Protein AF-A0A820F1E8-F1 (afdb_monomer)

Structure (mmCIF, N/CA/C/O backbone):
data_AF-A0A820F1E8-F1
#
_entry.id   AF-A0A820F1E8-F1
#
loop_
_atom_site.group_PDB
_atom_site.id
_atom_site.type_symbol
_atom_site.label_atom_id
_atom_site.label_alt_id
_atom_site.label_comp_id
_atom_site.label_asym_id
_atom_site.label_entity_id
_atom_site.label_seq_id
_atom_site.pdbx_PDB_ins_code
_atom_site.Cartn_x
_atom_site.Cartn_y
_atom_site.Cartn_z
_atom_site.occupancy
_atom_site.B_iso_or_equiv
_atom_site.auth_seq_id
_atom_site.auth_comp_id
_atom_site.auth_asym_id
_atom_site.auth_atom_id
_atom_site.pdbx_PDB_model_num
ATOM 1 N N . MET A 1 1 ? -28.610 -11.067 -3.809 1.00 52.06 1 MET A N 1
ATOM 2 C CA . MET A 1 1 ? -28.177 -12.294 -3.100 1.00 52.06 1 MET A CA 1
ATOM 3 C C . MET A 1 1 ? -29.214 -12.645 -2.042 1.00 52.06 1 MET A C 1
ATOM 5 O O . MET A 1 1 ? -29.742 -11.707 -1.456 1.00 52.06 1 MET A O 1
ATOM 9 N N . PRO A 1 2 ? -29.508 -13.932 -1.798 1.00 46.50 2 PRO A N 1
ATOM 10 C CA . PRO A 1 2 ? -30.415 -14.349 -0.727 1.00 46.50 2 PRO A CA 1
ATOM 11 C C . PRO A 1 2 ? -29.910 -13.912 0.659 1.00 46.50 2 PRO A C 1
ATOM 13 O O . PRO A 1 2 ? -28.708 -13.965 0.921 1.00 46.50 2 PRO A O 1
ATOM 16 N N . ASP A 1 3 ? -30.817 -13.536 1.561 1.00 55.97 3 ASP A N 1
ATOM 17 C CA . ASP A 1 3 ? -30.477 -12.964 2.877 1.00 55.97 3 ASP A CA 1
ATOM 18 C C . ASP A 1 3 ? -29.740 -13.926 3.830 1.00 55.97 3 ASP A C 1
ATOM 20 O O . ASP A 1 3 ? -29.059 -13.478 4.747 1.00 55.97 3 ASP A O 1
ATOM 24 N N . HIS A 1 4 ? -29.772 -15.240 3.581 1.00 59.84 4 HIS A N 1
ATOM 25 C CA . HIS A 1 4 ? -29.074 -16.252 4.391 1.00 59.84 4 HIS A CA 1
ATOM 26 C C . HIS A 1 4 ? -27.569 -16.407 4.072 1.00 59.84 4 HIS A C 1
ATOM 28 O O . HIS A 1 4 ? -26.875 -17.155 4.755 1.00 59.84 4 HIS A O 1
ATOM 34 N N . LEU A 1 5 ? -27.051 -15.715 3.046 1.00 59.22 5 LEU A N 1
ATOM 35 C CA . LEU A 1 5 ? -25.639 -15.758 2.617 1.00 59.22 5 LEU A CA 1
ATOM 36 C C . LEU A 1 5 ? -24.818 -14.536 3.069 1.00 59.22 5 LEU A C 1
ATOM 38 O O . LEU A 1 5 ? -23.601 -14.485 2.859 1.00 59.22 5 LEU A O 1
ATOM 42 N N . ARG A 1 6 ? -25.457 -13.527 3.673 1.00 76.31 6 ARG A N 1
ATOM 43 C CA . ARG A 1 6 ? -24.777 -12.297 4.094 1.00 76.31 6 ARG A CA 1
ATOM 44 C C . ARG A 1 6 ? -24.208 -12.470 5.498 1.00 76.31 6 ARG A C 1
ATOM 46 O O . ARG A 1 6 ? -24.908 -12.311 6.492 1.00 76.31 6 ARG A O 1
ATOM 53 N N . ASN A 1 7 ? -22.926 -12.802 5.572 1.00 86.06 7 ASN A N 1
ATOM 54 C CA . ASN A 1 7 ? -22.170 -12.826 6.819 1.00 86.06 7 ASN A CA 1
ATOM 55 C C . ASN A 1 7 ? -21.082 -11.737 6.806 1.00 86.06 7 ASN A C 1
ATOM 57 O O . ASN A 1 7 ? -20.919 -11.020 5.817 1.00 86.06 7 ASN A O 1
ATOM 61 N N . GLU A 1 8 ? -20.345 -11.600 7.913 1.00 91.81 8 GLU A N 1
ATOM 62 C CA . GLU A 1 8 ? -19.252 -10.623 8.053 1.00 91.81 8 GLU A CA 1
ATOM 63 C C . GLU A 1 8 ? -18.282 -10.653 6.859 1.00 91.81 8 GLU A C 1
ATOM 65 O O . GLU A 1 8 ? -17.900 -9.600 6.353 1.00 91.81 8 GLU A O 1
ATOM 70 N N . ILE A 1 9 ? -17.922 -11.849 6.383 1.00 92.31 9 ILE A N 1
ATOM 71 C CA . ILE A 1 9 ? -16.985 -12.029 5.268 1.00 92.31 9 ILE A CA 1
ATOM 72 C C . ILE A 1 9 ? -17.593 -11.472 3.982 1.00 92.31 9 ILE A C 1
ATOM 74 O O . ILE A 1 9 ? -16.939 -10.689 3.298 1.00 92.31 9 ILE A O 1
ATOM 78 N N . THR A 1 10 ? -18.852 -11.804 3.685 1.00 92.88 10 THR A N 1
ATOM 79 C CA . THR A 1 10 ? -19.558 -11.284 2.507 1.00 92.88 10 THR A CA 1
ATOM 80 C C . THR A 1 10 ? -19.576 -9.754 2.512 1.00 92.88 10 THR A C 1
ATOM 82 O O . THR A 1 10 ? -19.232 -9.144 1.504 1.00 92.88 10 THR A O 1
ATOM 85 N N . TYR A 1 11 ? -19.896 -9.116 3.644 1.00 94.19 11 TYR A N 1
ATOM 86 C CA . TYR A 1 11 ? -19.901 -7.651 3.737 1.00 94.19 11 TYR A CA 1
ATOM 87 C C . TYR A 1 11 ? -18.520 -7.038 3.503 1.00 94.19 11 TYR A C 1
ATOM 89 O O . TYR A 1 11 ? -18.402 -6.091 2.731 1.00 94.19 11 TYR A O 1
ATOM 97 N N . ILE A 1 12 ? -17.471 -7.593 4.114 1.00 95.62 12 ILE A N 1
ATOM 98 C CA . ILE A 1 12 ? -16.095 -7.119 3.915 1.00 95.62 12 ILE A CA 1
ATOM 99 C C . ILE A 1 12 ? -15.677 -7.266 2.448 1.00 95.62 12 ILE A C 1
ATOM 101 O O . ILE A 1 12 ? -15.118 -6.334 1.877 1.00 95.62 12 ILE A O 1
ATOM 105 N N . CYS A 1 13 ? -15.973 -8.404 1.814 1.00 95.06 13 CYS A N 1
ATOM 106 C CA . CYS A 1 13 ? -15.662 -8.628 0.403 1.00 95.06 13 CYS A CA 1
ATOM 107 C C . CYS A 1 13 ? -16.353 -7.609 -0.506 1.00 95.06 13 CYS A C 1
ATOM 109 O O . CYS A 1 13 ? -15.711 -7.072 -1.407 1.00 95.06 13 CYS A O 1
ATOM 111 N N . VAL A 1 14 ? -17.633 -7.315 -0.265 1.00 94.94 14 VAL A N 1
ATOM 112 C CA . VAL A 1 14 ? -18.365 -6.339 -1.080 1.00 94.94 14 VAL A CA 1
ATOM 113 C C . VAL A 1 14 ? -17.862 -4.913 -0.822 1.00 94.94 14 VAL A C 1
ATOM 115 O O . VAL A 1 14 ? -17.644 -4.184 -1.783 1.00 94.94 14 VAL A O 1
ATOM 118 N N . LEU A 1 15 ? -17.584 -4.527 0.430 1.00 96.50 15 LEU A N 1
ATOM 119 C CA . LEU A 1 15 ? -16.973 -3.225 0.741 1.00 96.50 15 LEU A CA 1
ATOM 120 C C . LEU A 1 15 ? -15.606 -3.063 0.062 1.00 96.50 15 LEU A C 1
ATOM 122 O O . LEU A 1 15 ? -15.326 -2.015 -0.520 1.00 96.50 15 LEU A O 1
ATOM 126 N N . ASN A 1 16 ? -14.780 -4.112 0.064 1.00 94.38 16 ASN A N 1
ATOM 127 C CA . ASN A 1 16 ? -13.508 -4.120 -0.655 1.00 94.38 16 ASN A CA 1
ATOM 128 C C . ASN A 1 16 ? -13.716 -3.998 -2.172 1.00 94.38 16 ASN A C 1
ATOM 130 O O . ASN A 1 16 ? -13.008 -3.234 -2.822 1.00 94.38 16 ASN A O 1
ATOM 134 N N . ALA A 1 17 ? -14.699 -4.689 -2.751 1.00 94.75 17 ALA A N 1
ATOM 135 C CA . ALA A 1 17 ? -15.018 -4.533 -4.169 1.00 94.75 17 ALA A CA 1
ATOM 136 C C . ALA A 1 17 ? -15.425 -3.084 -4.492 1.00 94.75 17 ALA A C 1
ATOM 138 O O . ALA A 1 17 ? -14.865 -2.480 -5.403 1.00 94.75 17 ALA A O 1
ATOM 139 N N . CYS A 1 18 ? -16.313 -2.484 -3.692 1.00 95.81 18 CYS A N 1
ATOM 140 C CA . CYS A 1 18 ? -16.716 -1.088 -3.860 1.00 95.81 18 CYS A CA 1
ATOM 141 C C . CYS A 1 18 ? -15.527 -0.121 -3.759 1.00 95.81 18 CYS A C 1
ATOM 143 O O . CYS A 1 18 ? -15.376 0.767 -4.597 1.00 95.81 18 CYS A O 1
ATOM 145 N N . SER A 1 19 ? -14.654 -0.341 -2.774 1.00 93.50 19 SER A N 1
ATOM 146 C CA . SER A 1 19 ? -13.409 0.401 -2.551 1.00 93.50 19 SER A CA 1
ATOM 147 C C . SER A 1 19 ? -12.488 0.388 -3.777 1.00 93.50 19 SER A C 1
ATOM 149 O O . SER A 1 19 ? -11.981 1.429 -4.194 1.00 93.50 19 SER A O 1
ATOM 151 N N . HIS A 1 20 ? -12.306 -0.777 -4.399 1.00 89.44 20 HIS A N 1
ATOM 152 C CA . HIS A 1 20 ? -11.474 -0.929 -5.594 1.00 89.44 20 HIS A CA 1
ATOM 153 C C . HIS A 1 20 ? -12.131 -0.389 -6.874 1.00 89.44 20 HIS A C 1
ATOM 155 O O . HIS A 1 20 ? -11.418 0.007 -7.792 1.00 89.44 20 HIS A O 1
ATOM 161 N N . SER A 1 21 ? -13.464 -0.357 -6.937 1.00 92.75 21 SER A N 1
ATOM 162 C CA . SER A 1 21 ? -14.225 0.101 -8.107 1.00 92.75 21 SER A CA 1
ATOM 163 C C . SER A 1 21 ? -14.661 1.569 -8.050 1.00 92.75 21 SER A C 1
ATOM 165 O O . SER A 1 21 ? -15.330 2.025 -8.971 1.00 92.75 21 SER A O 1
ATOM 167 N N . GLY A 1 22 ? -14.324 2.319 -6.997 1.00 94.25 22 GLY A N 1
ATOM 168 C CA . GLY A 1 22 ? -14.750 3.720 -6.879 1.00 94.25 22 GLY A CA 1
ATOM 169 C C . GLY A 1 22 ? -16.229 3.910 -6.517 1.00 94.25 22 GLY A C 1
ATOM 170 O O . GLY A 1 22 ? -16.782 4.984 -6.727 1.00 94.25 22 GLY A O 1
ATOM 171 N N . LEU A 1 23 ? -16.884 2.871 -5.997 1.00 96.75 23 LEU A N 1
ATOM 172 C CA . LEU A 1 23 ? -18.334 2.802 -5.794 1.00 96.75 23 LEU A CA 1
ATOM 173 C C . LEU A 1 23 ? -18.729 3.235 -4.371 1.00 96.75 23 LEU A C 1
ATOM 175 O O . LEU A 1 23 ? -19.154 2.415 -3.552 1.00 96.75 23 LEU A O 1
ATOM 179 N N . LEU A 1 24 ? -18.546 4.525 -4.069 1.00 97.19 24 LEU A N 1
ATOM 180 C CA . LEU A 1 24 ? -18.759 5.090 -2.728 1.00 97.19 24 LEU A CA 1
ATOM 181 C C . LEU A 1 24 ? -20.213 4.948 -2.248 1.00 97.19 24 LEU A C 1
ATOM 183 O O . LEU A 1 24 ? -20.457 4.475 -1.138 1.00 97.19 24 LEU A O 1
ATOM 187 N N . ASP A 1 25 ? -21.181 5.290 -3.098 1.00 97.88 25 ASP A N 1
ATOM 188 C CA . ASP A 1 25 ? -22.606 5.244 -2.745 1.00 97.88 25 ASP A CA 1
ATOM 189 C C . ASP A 1 25 ? -23.059 3.821 -2.399 1.00 97.88 25 ASP A C 1
ATOM 191 O O . ASP A 1 25 ? -23.783 3.597 -1.424 1.00 97.88 25 ASP A O 1
ATOM 195 N N . GLN A 1 26 ? -22.588 2.830 -3.164 1.00 97.69 26 GLN A N 1
ATOM 196 C CA . GLN A 1 26 ? -22.868 1.423 -2.890 1.00 97.69 26 GLN A CA 1
ATOM 197 C C . GLN A 1 26 ? -22.220 0.984 -1.573 1.00 97.69 26 GLN A C 1
ATOM 199 O O . GLN A 1 26 ? -22.876 0.302 -0.782 1.00 97.69 26 GLN A O 1
ATOM 204 N N . ALA A 1 27 ? -20.978 1.406 -1.302 1.00 97.69 27 ALA A N 1
ATOM 205 C CA . ALA A 1 27 ? -20.311 1.118 -0.035 1.00 97.69 27 ALA A CA 1
ATOM 206 C C . ALA A 1 27 ? -21.118 1.656 1.158 1.00 97.69 27 ALA A C 1
ATOM 208 O O . ALA A 1 27 ? -21.371 0.904 2.100 1.00 97.69 27 ALA A O 1
ATOM 209 N N . HIS A 1 28 ? -21.604 2.902 1.094 1.00 98.31 28 HIS A N 1
ATOM 210 C CA . HIS A 1 28 ? -22.469 3.467 2.135 1.00 98.31 28 HIS A CA 1
ATOM 211 C C . HIS A 1 28 ? -23.779 2.702 2.291 1.00 98.31 28 HIS A C 1
ATOM 213 O O . HIS A 1 28 ? -24.161 2.390 3.419 1.00 98.31 28 HIS A O 1
ATOM 219 N N . SER A 1 29 ? -24.462 2.384 1.186 1.00 97.44 29 SER A N 1
ATOM 220 C CA . SER A 1 29 ? -25.720 1.629 1.225 1.00 97.44 29 SER A CA 1
ATOM 221 C C . SER A 1 29 ? -25.533 0.307 1.967 1.00 97.44 29 SER A C 1
ATOM 223 O O . SER A 1 29 ? -26.220 0.039 2.952 1.00 97.44 29 SER A O 1
ATOM 225 N N . ILE A 1 30 ? -24.533 -0.477 1.560 1.00 95.50 30 ILE A N 1
ATOM 226 C CA . ILE A 1 30 ? -24.236 -1.781 2.159 1.00 95.50 30 ILE A CA 1
ATOM 227 C C . ILE A 1 30 ? -23.811 -1.628 3.618 1.00 95.50 30 ILE A C 1
ATOM 229 O O . ILE A 1 30 ? -24.266 -2.379 4.475 1.00 95.50 30 ILE A O 1
ATOM 233 N N . PHE A 1 31 ? -22.960 -0.651 3.929 1.00 97.06 31 PHE A N 1
ATOM 234 C CA . PHE A 1 31 ? -22.516 -0.405 5.296 1.00 97.06 31 PHE A CA 1
ATOM 235 C C . PHE A 1 31 ? -23.683 -0.036 6.225 1.00 97.06 31 PHE A C 1
ATOM 237 O O . PHE A 1 31 ? -23.731 -0.477 7.377 1.00 97.06 31 PHE A O 1
ATOM 244 N N . ASN A 1 32 ? -24.656 0.730 5.732 1.00 96.12 32 ASN A N 1
ATOM 245 C CA . ASN A 1 32 ? -25.836 1.136 6.492 1.00 96.12 32 ASN A CA 1
ATOM 246 C C . ASN A 1 32 ? -26.832 -0.011 6.716 1.00 96.12 32 ASN A C 1
ATOM 248 O O . ASN A 1 32 ? -27.479 -0.035 7.761 1.00 96.12 32 ASN A O 1
ATOM 252 N N . GLU A 1 33 ? -26.895 -0.998 5.817 1.00 93.62 33 GLU A N 1
ATOM 253 C CA . GLU A 1 33 ? -27.702 -2.218 5.996 1.00 93.62 33 GLU A CA 1
ATOM 254 C C . GLU A 1 33 ? -27.206 -3.110 7.154 1.00 93.62 33 GLU A C 1
ATOM 256 O O . GLU A 1 33 ? -27.967 -3.903 7.712 1.00 93.62 33 GLU A O 1
ATOM 261 N N . ILE A 1 34 ? -25.936 -2.986 7.552 1.00 93.75 34 ILE A N 1
ATOM 262 C CA . ILE A 1 34 ? -25.339 -3.812 8.608 1.00 93.75 34 ILE A CA 1
ATOM 263 C C . ILE A 1 34 ? -25.777 -3.294 9.982 1.00 93.75 34 ILE A C 1
ATOM 265 O O . ILE A 1 34 ? -25.296 -2.258 10.455 1.00 93.75 34 ILE A O 1
ATOM 269 N N . SER A 1 35 ? -26.642 -4.055 10.655 1.00 88.19 35 SER A N 1
ATOM 270 C CA . SER A 1 35 ? -27.164 -3.726 11.989 1.00 88.19 35 SER A CA 1
ATOM 271 C C . SER A 1 35 ? -26.085 -3.732 13.076 1.00 88.19 35 SER A C 1
ATOM 273 O O . SER A 1 35 ? -26.020 -2.813 13.887 1.00 88.19 35 SER A O 1
ATOM 275 N N . GLN A 1 36 ? -25.216 -4.747 13.078 1.00 89.62 36 GLN A N 1
ATOM 276 C CA . GLN A 1 36 ? -24.117 -4.902 14.031 1.00 89.62 36 GLN A CA 1
ATOM 277 C C . GLN A 1 36 ? -22.783 -4.857 13.292 1.00 89.62 36 GLN A C 1
ATOM 279 O O . GLN A 1 36 ? -22.363 -5.823 12.654 1.00 89.62 36 GLN A O 1
ATOM 284 N N . LYS A 1 37 ? -22.120 -3.702 13.358 1.00 94.00 37 LYS A N 1
ATOM 285 C CA . LYS A 1 37 ? -20.843 -3.465 12.683 1.00 94.00 37 LYS A CA 1
ATOM 286 C C . LYS A 1 37 ? -19.704 -3.949 13.572 1.00 94.00 37 LYS A C 1
ATOM 288 O O . LYS A 1 37 ? -19.395 -3.345 14.597 1.00 94.00 37 LYS A O 1
ATOM 293 N N . SER A 1 38 ? -19.074 -5.050 13.179 1.00 95.25 38 SER A N 1
ATOM 294 C CA . SER A 1 38 ? -17.880 -5.547 13.858 1.00 95.25 38 SER A CA 1
ATOM 295 C C . SER A 1 38 ? -16.676 -4.636 13.610 1.00 95.25 38 SER A C 1
ATOM 297 O O . SER A 1 38 ? -16.645 -3.865 12.649 1.00 95.25 38 SER A O 1
ATOM 299 N N . LYS A 1 39 ? -15.620 -4.794 14.418 1.00 97.12 39 LYS A N 1
ATOM 300 C CA . LYS A 1 39 ? -14.347 -4.080 14.225 1.00 97.12 39 LYS A CA 1
ATOM 301 C C . LYS A 1 39 ? -13.798 -4.220 12.799 1.00 97.12 39 LYS A C 1
ATOM 303 O O . LYS A 1 39 ? -13.274 -3.258 12.247 1.00 97.12 39 LYS A O 1
ATOM 308 N N . LYS A 1 40 ? -13.939 -5.404 12.191 1.00 96.81 40 LYS A N 1
ATOM 309 C CA . LYS A 1 40 ? -13.454 -5.675 10.829 1.00 96.81 40 LYS A CA 1
ATOM 310 C C . LYS A 1 40 ? -14.286 -4.963 9.765 1.00 96.81 40 LYS A C 1
ATOM 312 O O . LYS A 1 40 ? -13.718 -4.461 8.805 1.00 96.81 40 LYS A O 1
ATOM 317 N N . ILE A 1 41 ? -15.606 -4.891 9.946 1.00 97.25 41 ILE A N 1
ATOM 318 C CA . ILE A 1 41 ? -16.502 -4.158 9.040 1.00 97.25 41 ILE A CA 1
ATOM 319 C C . ILE A 1 41 ? -16.203 -2.655 9.101 1.00 97.25 41 ILE A C 1
ATOM 321 O O . ILE A 1 41 ? -16.119 -2.011 8.059 1.00 97.25 41 ILE A O 1
ATOM 325 N N . ILE A 1 42 ? -15.964 -2.111 10.301 1.00 98.25 42 ILE A N 1
ATOM 326 C CA . ILE A 1 42 ? -15.505 -0.723 10.463 1.00 98.25 42 ILE A CA 1
ATOM 327 C C . ILE A 1 42 ? -14.171 -0.516 9.739 1.00 98.25 42 ILE A C 1
ATOM 329 O O . ILE A 1 42 ? -14.054 0.407 8.942 1.00 98.25 42 ILE A O 1
ATOM 333 N N . ALA A 1 43 ? -13.187 -1.396 9.953 1.00 98.00 43 ALA A N 1
ATOM 334 C CA . ALA A 1 43 ? -11.887 -1.292 9.292 1.00 98.00 43 ALA A CA 1
ATOM 335 C C . ALA A 1 43 ? -11.986 -1.369 7.757 1.00 98.00 43 ALA A C 1
ATOM 337 O O . ALA A 1 43 ? -11.298 -0.616 7.076 1.00 98.00 43 ALA A O 1
ATOM 338 N N . ALA A 1 44 ? -12.864 -2.218 7.211 1.00 97.81 44 ALA A N 1
ATOM 339 C CA . ALA A 1 44 ? -13.109 -2.308 5.770 1.00 97.81 44 ALA A CA 1
ATOM 340 C C . ALA A 1 44 ? -13.740 -1.023 5.204 1.00 97.81 44 ALA A C 1
ATOM 342 O O . ALA A 1 44 ? -13.348 -0.564 4.134 1.00 97.81 44 ALA A O 1
ATOM 343 N N . MET A 1 45 ? -14.674 -0.406 5.934 1.00 98.44 45 MET A N 1
ATOM 344 C CA . MET A 1 45 ? -15.254 0.878 5.531 1.00 98.44 45 MET A CA 1
ATOM 345 C C . MET A 1 45 ? -14.237 2.023 5.629 1.00 98.44 45 MET A C 1
ATOM 347 O O . MET A 1 45 ? -14.164 2.857 4.731 1.00 98.44 45 MET A O 1
ATOM 351 N N . VAL A 1 46 ? -13.399 2.041 6.671 1.00 98.62 46 VAL A N 1
ATOM 352 C CA . VAL A 1 46 ? -12.289 3.001 6.793 1.00 98.62 46 VAL A CA 1
ATOM 353 C C . VAL A 1 46 ? -11.290 2.836 5.645 1.00 98.62 46 VAL A C 1
ATOM 355 O O . VAL A 1 46 ? -10.866 3.844 5.079 1.00 98.62 46 VAL A O 1
ATOM 358 N N . ASP A 1 47 ? -10.933 1.602 5.266 1.00 97.69 47 ASP A N 1
ATOM 359 C CA . ASP A 1 47 ? -10.115 1.344 4.071 1.00 97.69 47 ASP A CA 1
ATOM 360 C C . ASP A 1 47 ? -10.792 1.912 2.825 1.00 97.69 47 ASP A C 1
ATOM 362 O O . ASP A 1 47 ? -10.165 2.721 2.144 1.00 97.69 47 ASP A O 1
ATOM 366 N N . CYS A 1 48 ? -12.071 1.599 2.591 1.00 98.19 48 CYS A N 1
ATOM 367 C CA . CYS A 1 48 ? -12.856 2.131 1.475 1.00 98.19 48 CYS A CA 1
ATOM 368 C C . CYS A 1 48 ? -12.784 3.660 1.377 1.00 98.19 48 CYS A C 1
ATOM 370 O O . CYS A 1 48 ? -12.320 4.192 0.367 1.00 98.19 48 CYS A O 1
ATOM 372 N N . LEU A 1 49 ? -13.138 4.365 2.452 1.00 98.56 49 LEU A N 1
ATOM 373 C CA . LEU A 1 49 ? -13.099 5.826 2.511 1.00 98.56 49 LEU A CA 1
ATOM 374 C C . LEU A 1 49 ? -11.685 6.370 2.271 1.00 98.56 49 LEU A C 1
ATOM 37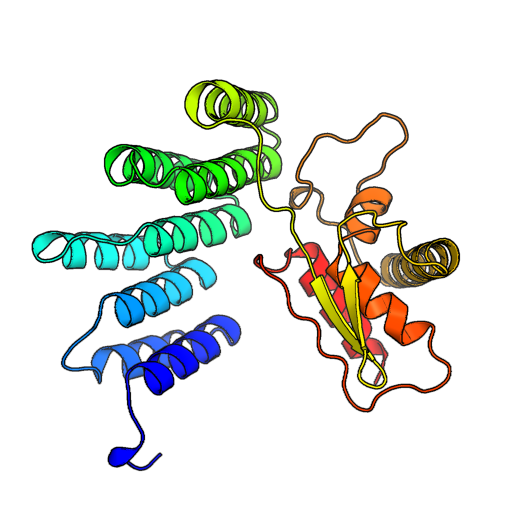6 O O . LEU A 1 49 ? -11.499 7.310 1.499 1.00 98.56 49 LEU A O 1
ATOM 380 N N . SER A 1 50 ? -10.667 5.737 2.859 1.00 98.00 50 SER A N 1
ATOM 381 C CA . SER A 1 50 ? -9.265 6.140 2.695 1.00 98.00 50 SER A CA 1
ATOM 382 C C . SER A 1 50 ? -8.756 5.940 1.267 1.00 98.00 50 SER A C 1
ATOM 384 O O . SER A 1 50 ? -7.952 6.736 0.783 1.00 98.00 50 SER A O 1
ATOM 386 N N . ARG A 1 51 ? -9.211 4.895 0.558 1.00 94.69 51 ARG A N 1
ATOM 387 C CA . ARG A 1 51 ? -8.856 4.663 -0.856 1.00 94.69 51 ARG A CA 1
ATOM 388 C C . ARG A 1 51 ? -9.452 5.703 -1.784 1.00 94.69 51 ARG A C 1
ATOM 390 O O . ARG A 1 51 ? -8.830 5.995 -2.801 1.00 94.69 51 ARG A O 1
ATOM 397 N N . LEU A 1 52 ? -10.627 6.200 -1.421 1.00 95.88 52 LEU A N 1
ATOM 398 C CA . LEU A 1 52 ? -11.389 7.205 -2.151 1.00 95.88 52 LEU A CA 1
ATOM 399 C C . LEU A 1 52 ? -11.075 8.629 -1.671 1.00 95.88 52 LEU A C 1
ATOM 401 O O . LEU A 1 52 ? -11.703 9.581 -2.120 1.00 95.88 52 LEU A O 1
ATOM 405 N N . TYR A 1 53 ? -10.085 8.770 -0.783 1.00 96.88 53 TYR A N 1
ATOM 406 C CA . TYR A 1 53 ? -9.604 10.038 -0.234 1.00 96.88 53 TYR A CA 1
ATOM 407 C C . TYR A 1 53 ? -10.663 10.832 0.550 1.00 96.88 53 TYR A C 1
ATOM 409 O O . TYR A 1 53 ? -10.528 12.039 0.746 1.00 96.88 53 TYR A O 1
ATOM 417 N N . ILE A 1 54 ? -11.684 10.144 1.069 1.00 98.19 54 ILE A N 1
ATOM 418 C CA . ILE A 1 54 ? -12.734 10.700 1.933 1.00 98.19 54 ILE A CA 1
ATOM 419 C C . ILE A 1 54 ? -12.270 10.622 3.397 1.00 98.19 54 ILE A C 1
ATOM 421 O O . ILE A 1 54 ? -12.826 9.912 4.238 1.00 98.19 54 ILE A O 1
ATOM 425 N N . PHE A 1 55 ? -11.167 11.309 3.697 1.00 98.44 55 PHE A N 1
ATOM 426 C CA . PHE A 1 55 ? -10.459 11.161 4.972 1.00 98.44 55 PHE A CA 1
ATOM 427 C C . PHE A 1 55 ? -11.234 11.679 6.180 1.00 98.44 55 PHE A C 1
ATOM 429 O O . PHE A 1 55 ? -11.143 11.086 7.253 1.00 98.44 55 PHE A O 1
ATOM 436 N N . ASP A 1 56 ? -12.003 12.754 6.013 1.00 98.25 56 ASP A N 1
ATOM 437 C CA . ASP A 1 56 ? -12.783 13.334 7.108 1.00 98.25 56 ASP A CA 1
ATOM 438 C C . ASP A 1 56 ? -13.837 12.348 7.617 1.00 98.25 56 ASP A C 1
ATOM 440 O O . ASP A 1 56 ? -14.015 12.182 8.825 1.00 98.25 56 ASP A O 1
ATOM 444 N N . GLU A 1 57 ? -14.490 11.628 6.703 1.00 98.56 57 GLU A N 1
ATOM 445 C CA . GLU A 1 57 ? -15.441 10.587 7.076 1.00 98.56 57 GLU A CA 1
ATOM 446 C C . GLU A 1 57 ? -14.739 9.363 7.668 1.00 98.56 57 GLU A C 1
ATOM 448 O O . GLU A 1 57 ? -15.206 8.819 8.670 1.00 98.56 57 GLU A O 1
ATOM 453 N N . ALA A 1 58 ? -13.591 8.962 7.110 1.00 98.62 58 ALA A N 1
ATOM 454 C CA . ALA A 1 58 ? -12.798 7.861 7.651 1.00 98.62 58 ALA A CA 1
ATOM 455 C C . ALA A 1 58 ? -12.385 8.132 9.109 1.00 98.62 58 ALA A C 1
ATOM 457 O O . ALA A 1 58 ? -12.548 7.266 9.969 1.00 98.62 58 ALA A O 1
ATOM 458 N N . GLN A 1 59 ? -11.906 9.345 9.401 1.00 98.25 59 GLN A N 1
ATOM 459 C CA . GLN A 1 59 ? -11.531 9.759 10.751 1.00 98.25 59 GLN A CA 1
ATOM 460 C C . GLN A 1 59 ? -12.747 9.816 11.673 1.00 98.25 59 GLN A C 1
ATOM 462 O O . GLN A 1 59 ? -12.702 9.258 12.766 1.00 98.25 59 GLN A O 1
ATOM 467 N N . LYS A 1 60 ? -13.849 10.430 11.225 1.00 98.38 60 LYS A N 1
ATOM 468 C CA . LYS A 1 60 ? -15.086 10.497 12.009 1.00 98.38 60 LYS A CA 1
ATOM 469 C C . LYS A 1 60 ? -15.588 9.102 12.381 1.00 98.38 60 LYS A C 1
ATOM 471 O O . LYS A 1 60 ? -16.003 8.888 13.515 1.00 98.38 60 LYS A O 1
ATOM 476 N N . LEU A 1 61 ? -15.516 8.148 11.454 1.00 98.44 61 LEU A N 1
ATOM 477 C CA . LEU A 1 61 ? -15.920 6.770 11.703 1.00 98.44 61 LEU A CA 1
ATOM 478 C C . LEU A 1 61 ? -15.050 6.095 12.777 1.00 98.44 61 LEU A C 1
ATOM 480 O O . LEU A 1 61 ? -15.581 5.374 13.623 1.00 98.44 61 LEU A O 1
ATOM 484 N N . ILE A 1 62 ? -13.736 6.340 12.773 1.00 98.25 62 ILE A N 1
ATOM 485 C CA . ILE A 1 62 ? -12.837 5.865 13.836 1.00 98.25 62 ILE A CA 1
ATOM 486 C C . ILE A 1 62 ? -13.184 6.533 15.168 1.00 98.25 62 ILE A C 1
ATOM 488 O O . ILE A 1 62 ? -13.330 5.830 16.165 1.00 98.25 62 ILE A O 1
ATOM 492 N N . ASP A 1 63 ? -13.354 7.856 15.185 1.00 97.44 63 ASP A N 1
ATOM 493 C CA . ASP A 1 63 ? -13.645 8.628 16.398 1.00 97.44 63 ASP A CA 1
ATOM 494 C C . ASP A 1 63 ? -14.977 8.193 17.031 1.00 97.44 63 ASP A C 1
ATOM 496 O O . ASP A 1 63 ? -15.081 8.036 18.248 1.00 97.44 63 ASP A O 1
ATOM 500 N N . ASP A 1 64 ? -16.004 7.958 16.210 1.00 97.31 64 ASP A N 1
ATOM 501 C CA . ASP A 1 64 ? -17.302 7.458 16.658 1.00 97.31 64 ASP A CA 1
ATOM 502 C C . ASP A 1 64 ? -17.209 6.018 17.183 1.00 97.31 64 ASP A C 1
ATOM 504 O O . ASP A 1 64 ? -17.832 5.696 18.197 1.00 97.31 64 ASP A O 1
ATOM 508 N N . TYR A 1 65 ? -16.403 5.159 16.550 1.00 97.06 65 TYR A N 1
ATOM 509 C CA . TYR A 1 65 ? -16.154 3.800 17.033 1.00 97.06 65 TYR A CA 1
ATOM 510 C C . TYR A 1 65 ? -15.390 3.793 18.368 1.00 97.06 65 TYR A C 1
ATOM 512 O O . TYR A 1 65 ? -15.745 3.030 19.275 1.00 97.06 65 TYR A O 1
ATOM 520 N N . GLU A 1 66 ? -14.397 4.678 18.515 1.00 96.12 66 GLU A N 1
ATOM 521 C CA . GLU A 1 66 ? -13.538 4.805 19.699 1.00 96.12 66 GLU A CA 1
ATOM 522 C C . GLU A 1 66 ? -14.327 5.170 20.970 1.00 96.12 66 GLU A C 1
ATOM 524 O O . GLU A 1 66 ? -13.971 4.737 22.066 1.00 96.12 66 GLU A O 1
ATOM 529 N N . LYS A 1 67 ? -15.461 5.875 20.841 1.00 96.19 67 LYS A N 1
ATOM 530 C CA . LYS A 1 67 ? -16.340 6.230 21.976 1.00 96.19 67 LYS A CA 1
ATOM 531 C C . LYS A 1 67 ? -16.876 5.026 22.751 1.00 96.19 67 LYS A C 1
ATOM 533 O O . LYS A 1 67 ? -17.301 5.180 23.894 1.00 96.19 67 LYS A O 1
ATOM 538 N N . SER A 1 68 ? -16.940 3.848 22.134 1.00 96.12 68 SER A N 1
ATOM 539 C CA . SER A 1 68 ? -17.526 2.655 22.760 1.00 96.12 68 SER A CA 1
ATOM 540 C C . SER A 1 68 ? -16.695 1.389 22.582 1.00 96.12 68 SER A C 1
ATOM 542 O O . SER A 1 68 ? -16.988 0.385 23.226 1.00 96.12 68 SER A O 1
ATOM 544 N N . ASN A 1 69 ? -15.669 1.406 21.728 1.00 96.62 69 ASN A N 1
ATOM 545 C CA . ASN A 1 69 ? -14.856 0.237 21.417 1.00 96.62 69 ASN A CA 1
ATOM 546 C C . ASN A 1 69 ? -13.395 0.633 21.163 1.00 96.62 69 ASN A C 1
ATOM 548 O O . ASN A 1 69 ? -13.145 1.657 20.539 1.00 96.62 69 ASN A O 1
ATOM 552 N N . PRO A 1 70 ? -12.406 -0.196 21.536 1.00 95.56 70 PRO A N 1
ATOM 553 C CA . PRO A 1 70 ? -11.015 0.080 21.195 1.00 95.56 70 PRO A CA 1
ATOM 554 C C . PRO A 1 70 ? -10.792 -0.070 19.677 1.00 95.56 70 PRO A C 1
ATOM 556 O O . PRO A 1 70 ? -11.087 -1.151 19.133 1.00 95.56 70 PRO A O 1
ATOM 559 N N . PRO A 1 71 ? -10.244 0.950 18.985 1.00 96.88 71 PRO A N 1
ATOM 560 C CA . PRO A 1 71 ? -9.951 0.863 17.558 1.00 96.88 71 PRO A CA 1
ATOM 561 C C . PRO A 1 71 ? -8.845 -0.169 17.280 1.00 96.88 71 PRO A C 1
ATOM 563 O O . PRO A 1 71 ? -8.240 -0.731 18.191 1.00 96.88 71 PRO A O 1
ATOM 566 N N . SER A 1 72 ? -8.599 -0.463 16.004 1.00 97.25 72 SER A N 1
ATOM 567 C CA . SER A 1 72 ? -7.454 -1.284 15.577 1.00 97.25 72 SER A CA 1
ATOM 568 C C . SER A 1 72 ? -6.453 -0.451 14.796 1.00 97.25 72 SER A C 1
ATOM 570 O O . SER A 1 72 ? -6.862 0.387 13.991 1.00 97.25 72 SER A O 1
ATOM 572 N N . SER A 1 73 ? -5.169 -0.773 14.922 1.00 97.56 73 SER A N 1
ATOM 573 C CA . SER A 1 73 ? -4.085 -0.176 14.136 1.00 97.56 73 SER A CA 1
ATOM 574 C C . SER A 1 73 ? -4.327 -0.234 12.620 1.00 97.56 73 SER A C 1
ATOM 576 O O . SER A 1 73 ? -3.984 0.706 11.908 1.00 97.56 73 SER A O 1
ATOM 578 N N . VAL A 1 74 ? -5.018 -1.273 12.129 1.00 96.94 74 VAL A N 1
ATOM 579 C CA . VAL A 1 74 ? -5.437 -1.429 10.721 1.00 96.94 74 VAL A CA 1
ATOM 580 C C . VAL A 1 74 ? -6.249 -0.232 10.203 1.00 96.94 74 VAL A C 1
ATOM 582 O O . VAL A 1 74 ? -6.074 0.167 9.056 1.00 96.94 74 VAL A O 1
ATOM 585 N N . MET A 1 75 ? -7.091 0.385 11.039 1.00 98.44 75 MET A N 1
ATOM 586 C CA . MET A 1 75 ? -7.896 1.555 10.652 1.00 98.44 75 MET A CA 1
ATOM 587 C C . MET A 1 75 ? -7.008 2.782 10.392 1.00 98.44 75 MET A C 1
ATOM 589 O O . MET A 1 75 ? -7.195 3.497 9.413 1.00 98.44 75 MET A O 1
ATOM 593 N N . TYR A 1 76 ? -5.992 2.992 11.230 1.00 98.50 76 TYR A N 1
ATOM 594 C CA . TYR A 1 76 ? -5.025 4.081 11.065 1.00 98.50 76 TYR A CA 1
ATOM 595 C C . TYR A 1 76 ? -4.086 3.815 9.885 1.00 98.50 76 TYR A C 1
ATOM 597 O O . TYR A 1 76 ? -3.808 4.717 9.099 1.00 98.50 76 TYR A O 1
ATOM 605 N N . MET A 1 77 ? -3.661 2.561 9.703 1.00 97.44 77 MET A N 1
ATOM 606 C CA . MET A 1 77 ? -2.871 2.130 8.547 1.00 97.44 77 MET A CA 1
ATOM 607 C C . MET A 1 77 ? -3.601 2.357 7.219 1.00 97.44 77 MET A C 1
ATOM 609 O O . MET A 1 77 ? -2.974 2.777 6.247 1.00 97.44 77 MET A O 1
ATOM 613 N N . ALA A 1 78 ? -4.915 2.124 7.178 1.00 97.56 78 ALA A N 1
ATOM 614 C CA . ALA A 1 78 ? -5.744 2.424 6.015 1.00 97.56 78 ALA A CA 1
ATOM 615 C C . ALA A 1 78 ? -5.700 3.919 5.653 1.00 97.56 78 ALA A C 1
ATOM 617 O O . ALA A 1 78 ? -5.414 4.253 4.498 1.00 97.56 78 ALA A O 1
ATOM 618 N N . ILE A 1 79 ? -5.877 4.811 6.637 1.00 98.44 79 ILE A N 1
ATOM 619 C CA . ILE A 1 79 ? -5.779 6.261 6.411 1.00 98.44 79 ILE A CA 1
ATOM 620 C C . ILE A 1 79 ? -4.363 6.651 5.980 1.00 98.44 79 ILE A C 1
ATOM 622 O O . ILE A 1 79 ? -4.224 7.361 4.989 1.00 98.44 79 ILE A O 1
ATOM 626 N N . LEU A 1 80 ? -3.309 6.153 6.640 1.00 98.19 80 LEU A N 1
ATOM 627 C CA . LEU A 1 80 ? -1.917 6.421 6.245 1.00 98.19 80 LEU A CA 1
ATOM 628 C C . LEU A 1 80 ? -1.632 5.980 4.805 1.00 98.19 80 LEU A C 1
ATOM 630 O O . LEU A 1 80 ? -0.951 6.686 4.062 1.00 98.19 80 LEU A O 1
ATOM 634 N N . SER A 1 81 ? -2.163 4.829 4.384 1.00 96.00 81 SER A N 1
ATOM 635 C CA . SER A 1 81 ? -1.995 4.345 3.013 1.00 96.00 81 SER A CA 1
ATOM 636 C C . SER A 1 81 ? -2.716 5.238 2.006 1.00 96.00 81 SER A C 1
ATOM 638 O O . SER A 1 81 ? -2.152 5.520 0.949 1.00 96.00 81 SER A O 1
ATOM 640 N N . GLY A 1 82 ? -3.938 5.681 2.309 1.00 96.19 82 GLY A N 1
ATOM 641 C CA . GLY A 1 82 ? -4.665 6.633 1.470 1.00 96.19 82 GLY A CA 1
ATOM 642 C C . GLY A 1 82 ? -3.957 7.987 1.403 1.00 96.19 82 GLY A C 1
ATOM 643 O O . GLY A 1 82 ? -3.706 8.497 0.314 1.00 96.19 82 GLY A O 1
ATOM 644 N N . ALA A 1 83 ? -3.548 8.520 2.555 1.00 97.12 83 ALA A N 1
ATOM 645 C CA . ALA A 1 83 ? -2.862 9.800 2.686 1.00 97.12 83 ALA A CA 1
ATOM 646 C C . ALA A 1 83 ? -1.528 9.812 1.932 1.00 97.12 83 ALA A C 1
ATOM 648 O O . ALA A 1 83 ? -1.230 10.781 1.235 1.00 97.12 83 ALA A O 1
ATOM 649 N N . ARG A 1 84 ? -0.764 8.711 1.970 1.00 95.62 84 ARG A N 1
ATOM 650 C CA . ARG A 1 84 ? 0.425 8.531 1.125 1.00 95.62 84 ARG A CA 1
ATOM 651 C C . ARG A 1 84 ? 0.084 8.635 -0.358 1.00 95.62 84 ARG A C 1
ATOM 653 O O . ARG A 1 84 ? 0.842 9.222 -1.128 1.00 95.62 84 ARG A O 1
ATOM 660 N N . ASN A 1 85 ? -1.009 8.015 -0.793 1.00 92.69 85 ASN A N 1
ATOM 661 C CA . ASN A 1 85 ? -1.380 7.972 -2.208 1.00 92.69 85 ASN A CA 1
ATOM 662 C C . ASN A 1 85 ? -1.843 9.341 -2.724 1.00 92.69 85 ASN A C 1
ATOM 664 O O . ASN A 1 85 ? -1.577 9.670 -3.875 1.00 92.69 85 ASN A O 1
ATOM 668 N N . SER A 1 86 ? -2.457 10.152 -1.862 1.00 93.88 86 SER A N 1
ATOM 669 C CA . SER A 1 86 ? -2.865 11.530 -2.155 1.00 93.88 86 SER A CA 1
ATOM 670 C C . SER A 1 86 ? -1.872 12.597 -1.664 1.00 93.88 86 SER A C 1
ATOM 672 O O . SER A 1 86 ? -2.213 13.776 -1.657 1.00 93.88 86 SER A O 1
ATOM 674 N N . ARG A 1 87 ? -0.665 12.207 -1.223 1.00 94.94 87 ARG A N 1
ATOM 675 C CA . ARG A 1 87 ? 0.423 13.093 -0.746 1.00 94.94 87 ARG A CA 1
ATOM 676 C C . ARG A 1 87 ? 0.044 14.024 0.427 1.00 94.94 87 ARG A C 1
ATOM 678 O O . ARG A 1 87 ? 0.574 15.124 0.566 1.00 94.94 87 ARG A O 1
ATOM 685 N N . GLN A 1 88 ? -0.860 13.585 1.301 1.00 97.31 88 GLN A N 1
ATOM 686 C CA . GLN A 1 88 ? -1.396 14.369 2.422 1.00 97.31 88 GLN A CA 1
ATOM 687 C C . GLN A 1 88 ? -0.509 14.268 3.675 1.00 97.31 88 GLN A C 1
ATOM 689 O O . GLN A 1 88 ? -0.871 13.618 4.656 1.00 97.31 88 GLN A O 1
ATOM 694 N N . TYR A 1 89 ? 0.664 14.907 3.664 1.00 97.19 89 TYR A N 1
ATOM 695 C CA . TYR A 1 89 ? 1.652 14.778 4.750 1.00 97.19 89 TYR A CA 1
ATOM 696 C C . TYR A 1 89 ? 1.153 15.270 6.121 1.00 97.19 89 TYR A C 1
ATOM 698 O O . TYR A 1 89 ? 1.440 14.632 7.131 1.00 97.19 89 TYR A O 1
ATOM 706 N N . ILE A 1 90 ? 0.362 16.352 6.166 1.00 98.00 90 ILE A N 1
ATOM 707 C CA . ILE A 1 90 ? -0.205 16.890 7.419 1.00 98.00 90 ILE A CA 1
ATOM 708 C C . ILE A 1 90 ? -1.129 15.854 8.068 1.00 98.00 90 ILE A C 1
ATOM 710 O O . ILE A 1 90 ? -1.043 15.596 9.270 1.00 98.00 90 ILE A O 1
ATOM 714 N N . LEU A 1 91 ? -1.990 15.229 7.258 1.00 98.25 91 LEU A N 1
ATOM 715 C CA . LEU A 1 91 ? -2.863 14.155 7.714 1.00 98.25 91 LEU A CA 1
ATOM 716 C C . LEU A 1 91 ? -2.037 12.942 8.149 1.00 98.25 91 LEU A C 1
ATOM 718 O O . LEU A 1 91 ? -2.255 12.438 9.247 1.00 98.25 91 LEU A O 1
ATOM 722 N N . SER A 1 92 ? -1.069 12.506 7.335 1.00 98.12 92 SER A N 1
ATOM 723 C CA . SER A 1 92 ? -0.212 11.364 7.670 1.00 98.12 92 SER A CA 1
ATOM 724 C C . SER A 1 92 ? 0.481 11.543 9.022 1.00 98.12 92 SER A C 1
ATOM 726 O O . SER A 1 92 ? 0.466 10.616 9.830 1.00 98.12 92 SER A O 1
ATOM 728 N N . GLN A 1 93 ? 1.032 12.728 9.303 1.00 98.50 93 GLN A N 1
ATOM 729 C CA . GLN A 1 93 ? 1.676 13.024 10.585 1.00 98.50 93 GLN A CA 1
ATOM 730 C C . GLN A 1 93 ? 0.679 12.911 11.745 1.00 98.50 93 GLN A C 1
ATOM 732 O O . GLN A 1 93 ? 0.904 12.142 12.675 1.00 98.50 93 GLN A O 1
ATOM 737 N N . LYS A 1 94 ? -0.476 13.586 11.645 1.00 98.38 94 LYS A N 1
ATOM 738 C CA . LYS A 1 94 ? -1.530 13.549 12.674 1.00 98.38 94 LYS A CA 1
ATOM 739 C C . LYS A 1 94 ? -2.001 12.121 12.978 1.00 98.38 94 LYS A C 1
ATOM 741 O O . LYS A 1 94 ? -2.191 11.755 14.139 1.00 98.38 94 LYS A O 1
ATOM 746 N N . ILE A 1 95 ? -2.216 11.319 11.937 1.00 98.44 95 ILE A N 1
ATOM 747 C CA . ILE A 1 95 ? -2.687 9.934 12.056 1.00 98.44 95 ILE A CA 1
ATOM 748 C C . ILE A 1 95 ? -1.616 9.058 12.697 1.00 98.44 95 ILE A C 1
ATOM 750 O O . ILE A 1 95 ? -1.935 8.263 13.581 1.00 98.44 95 ILE A O 1
ATOM 754 N N . TYR A 1 96 ? -0.355 9.218 12.292 1.00 98.38 96 TYR A N 1
ATOM 755 C CA . TYR A 1 96 ? 0.755 8.473 12.873 1.00 98.38 96 TYR A CA 1
ATOM 756 C C . TYR A 1 96 ? 0.978 8.836 14.348 1.00 98.38 96 TYR A C 1
ATOM 758 O O . TYR A 1 96 ? 1.149 7.937 15.167 1.00 98.38 96 TYR A O 1
ATOM 766 N N . ASP A 1 97 ? 0.869 10.113 14.723 1.00 97.94 97 ASP A N 1
ATOM 767 C CA . ASP A 1 97 ? 0.963 10.549 16.123 1.00 97.94 97 ASP A CA 1
ATOM 768 C C . ASP A 1 97 ? -0.151 9.937 16.984 1.00 97.94 97 ASP A C 1
ATOM 770 O O . ASP A 1 97 ? 0.084 9.461 18.094 1.00 97.94 97 ASP A O 1
ATOM 774 N N . ARG A 1 98 ? -1.387 9.879 16.471 1.00 97.38 98 ARG A N 1
ATOM 775 C CA . ARG A 1 98 ? -2.481 9.177 17.161 1.00 97.38 98 ARG A CA 1
ATOM 776 C C . ARG A 1 98 ? -2.210 7.678 17.268 1.00 97.38 98 ARG A C 1
ATOM 778 O O . ARG A 1 98 ? -2.492 7.078 18.305 1.00 97.38 98 ARG A O 1
ATOM 785 N N . MET A 1 99 ? -1.638 7.083 16.226 1.00 97.19 99 MET A N 1
ATOM 786 C CA . MET A 1 99 ? -1.296 5.666 16.187 1.00 97.19 99 MET A CA 1
ATOM 787 C C . MET A 1 99 ? -0.214 5.302 17.220 1.00 97.19 99 MET A C 1
ATOM 789 O O . MET A 1 99 ? -0.362 4.294 17.907 1.00 97.19 99 MET A O 1
ATOM 793 N N . THR A 1 100 ? 0.832 6.118 17.393 1.00 96.69 100 THR A N 1
ATOM 794 C CA . THR A 1 100 ? 1.888 5.876 18.398 1.00 96.69 100 THR A CA 1
ATOM 795 C C . THR A 1 100 ? 1.362 5.975 19.829 1.00 96.69 100 THR A C 1
ATOM 797 O O . THR A 1 100 ? 1.765 5.182 20.680 1.00 96.69 100 THR A O 1
ATOM 800 N N . MET A 1 101 ? 0.411 6.881 20.086 1.00 96.12 101 MET A N 1
ATOM 801 C CA . MET A 1 101 ? -0.265 6.986 21.383 1.00 96.12 101 MET A CA 1
ATOM 802 C C . MET A 1 101 ? -1.122 5.752 21.702 1.00 96.12 101 MET A C 1
ATOM 804 O O . MET A 1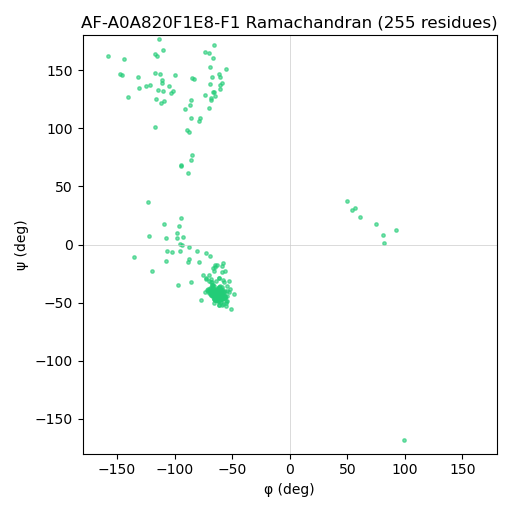 101 ? -1.098 5.265 22.831 1.00 96.12 101 MET A O 1
ATOM 808 N N . LEU A 1 102 ? -1.885 5.253 20.724 1.00 96.62 102 LEU A N 1
ATOM 809 C CA . LEU A 1 102 ? -2.871 4.188 20.941 1.00 96.62 102 LEU A CA 1
ATOM 810 C C . LEU A 1 102 ? -2.291 2.770 20.866 1.00 96.62 102 LEU A C 1
ATOM 812 O O . LEU A 1 102 ? -2.769 1.882 21.566 1.00 96.62 102 LEU A O 1
ATOM 816 N N . PHE A 1 103 ? -1.273 2.550 20.031 1.00 96.56 103 PHE A N 1
ATOM 817 C CA . PHE A 1 103 ? -0.766 1.215 19.694 1.00 96.56 103 PHE A CA 1
ATOM 818 C C . PHE A 1 103 ? 0.726 1.064 20.018 1.00 96.56 103 PHE A C 1
ATOM 820 O O . PHE A 1 103 ? 1.465 0.400 19.292 1.00 96.56 103 PHE A O 1
ATOM 827 N N . SER A 1 104 ? 1.185 1.671 21.118 1.00 93.94 104 SER A N 1
ATOM 828 C CA . SER A 1 104 ? 2.590 1.635 21.576 1.00 93.94 104 SER A CA 1
ATOM 829 C C . SER A 1 104 ? 3.151 0.216 21.779 1.00 93.94 104 SER A C 1
ATOM 831 O O . SER A 1 104 ? 4.362 0.001 21.711 1.00 93.94 104 SER A O 1
ATOM 833 N N . ASN A 1 105 ? 2.279 -0.772 21.984 1.00 94.12 105 ASN A N 1
ATOM 834 C CA . ASN A 1 105 ? 2.611 -2.192 22.094 1.00 94.12 105 ASN A CA 1
ATOM 835 C C . ASN A 1 105 ? 2.628 -2.943 20.744 1.00 94.12 105 ASN A C 1
ATOM 837 O O . ASN A 1 105 ? 3.195 -4.034 20.672 1.00 94.12 105 ASN A O 1
ATOM 841 N N . GLU A 1 106 ? 2.067 -2.386 19.668 1.00 95.38 106 GLU A N 1
ATOM 842 C CA . GLU A 1 106 ? 2.002 -3.012 18.339 1.00 95.38 106 GLU A CA 1
ATOM 843 C C . GLU A 1 106 ? 3.168 -2.562 17.446 1.00 95.38 106 GLU A C 1
ATOM 845 O O . GLU A 1 106 ? 2.999 -1.859 16.446 1.00 95.38 106 GLU A O 1
ATOM 850 N N . LYS A 1 107 ? 4.390 -2.983 17.795 1.00 93.44 107 LYS A N 1
ATOM 851 C CA . LYS A 1 107 ? 5.621 -2.534 17.114 1.00 93.44 107 LYS A CA 1
ATOM 852 C C . LYS A 1 107 ? 5.590 -2.706 15.594 1.00 93.44 107 LYS A C 1
ATOM 854 O O . LYS A 1 107 ? 6.039 -1.818 14.879 1.00 93.44 107 LYS A O 1
ATOM 859 N N . GLU A 1 108 ? 5.062 -3.820 15.087 1.00 92.31 108 GLU A N 1
ATOM 860 C CA . GLU A 1 108 ? 4.982 -4.076 13.640 1.00 92.31 108 GLU A CA 1
ATOM 861 C C . GLU A 1 108 ? 4.073 -3.080 12.913 1.00 92.31 108 GLU A C 1
ATOM 863 O O . GLU A 1 108 ? 4.417 -2.595 11.828 1.00 92.31 108 GLU A O 1
ATOM 868 N N . ALA A 1 109 ? 2.950 -2.719 13.535 1.00 94.00 109 ALA A N 1
ATOM 869 C CA . ALA A 1 109 ? 2.040 -1.724 12.997 1.00 94.00 109 ALA A CA 1
ATOM 870 C C . ALA A 1 109 ? 2.700 -0.338 12.987 1.00 94.00 109 ALA A C 1
ATOM 872 O O . ALA A 1 109 ? 2.682 0.334 11.958 1.00 94.00 109 ALA A O 1
ATOM 873 N N . LEU A 1 110 ? 3.369 0.061 14.075 1.00 96.06 110 LEU A N 1
ATOM 874 C CA . LEU A 1 110 ? 4.091 1.338 14.144 1.00 96.06 110 LEU A CA 1
ATOM 875 C C . LEU A 1 110 ? 5.257 1.413 13.145 1.00 96.06 110 LEU A C 1
ATOM 877 O O . LEU A 1 110 ? 5.456 2.435 12.486 1.00 96.06 110 LEU A O 1
ATOM 881 N N . MET A 1 111 ? 6.000 0.318 12.956 1.00 95.06 111 MET A N 1
ATOM 882 C CA . MET A 1 111 ? 7.048 0.256 11.933 1.00 95.06 111 MET A CA 1
ATOM 883 C C . MET A 1 111 ? 6.462 0.470 10.538 1.00 95.06 111 MET A C 1
ATOM 885 O O . MET A 1 111 ? 6.983 1.288 9.782 1.00 95.06 111 MET A O 1
ATOM 889 N N . SER A 1 112 ? 5.353 -0.197 10.221 1.00 94.00 112 SER A N 1
ATOM 890 C CA . SER A 1 112 ? 4.668 -0.048 8.933 1.00 94.00 112 SER A CA 1
ATOM 891 C C . SER A 1 112 ? 4.098 1.365 8.748 1.00 94.00 112 SER A C 1
ATOM 893 O O . SER A 1 112 ? 4.245 1.957 7.678 1.00 94.00 112 SER A O 1
ATOM 895 N N . GLY A 1 113 ? 3.523 1.946 9.803 1.00 96.19 113 GLY A N 1
ATOM 896 C CA . GLY A 1 113 ? 3.003 3.313 9.803 1.00 96.19 113 GLY A CA 1
ATOM 897 C C . GLY A 1 113 ? 4.093 4.357 9.557 1.00 96.19 113 GLY A C 1
ATOM 898 O O . GLY A 1 113 ? 3.911 5.250 8.732 1.00 96.19 113 GLY A O 1
ATOM 899 N N . SER A 1 114 ? 5.268 4.203 10.175 1.00 96.69 114 SER A N 1
ATOM 900 C CA . SER A 1 114 ? 6.388 5.130 9.953 1.00 96.69 114 SER A CA 1
ATOM 901 C C . SER A 1 114 ? 6.967 5.034 8.539 1.00 96.69 114 SER A C 1
ATOM 903 O O . SER A 1 114 ? 7.437 6.034 8.004 1.00 96.69 114 SER A O 1
ATOM 905 N N . VAL A 1 115 ? 6.910 3.860 7.894 1.00 95.25 115 VAL A N 1
ATOM 906 C CA . VAL A 1 115 ? 7.255 3.735 6.468 1.00 95.25 115 VAL A CA 1
ATOM 907 C C . VAL A 1 115 ? 6.273 4.523 5.608 1.00 95.25 115 VAL A C 1
ATOM 909 O O . VAL A 1 115 ? 6.708 5.248 4.720 1.00 95.25 115 VAL A O 1
ATOM 912 N N . LEU A 1 116 ? 4.966 4.430 5.870 1.00 96.06 116 LEU A N 1
ATOM 913 C CA . LEU A 1 116 ? 3.965 5.204 5.127 1.00 96.06 116 LEU A CA 1
ATOM 914 C C . LEU A 1 116 ? 4.129 6.714 5.342 1.00 96.06 116 LEU A C 1
ATOM 916 O O . LEU A 1 116 ? 4.067 7.471 4.372 1.00 96.06 116 LEU A O 1
ATOM 920 N N . LEU A 1 117 ? 4.401 7.149 6.575 1.00 97.94 117 LEU A N 1
ATOM 921 C CA . LEU A 1 117 ? 4.684 8.549 6.890 1.00 97.94 117 LEU A CA 1
ATOM 922 C C . LEU A 1 117 ? 5.936 9.049 6.152 1.00 97.94 117 LEU A C 1
ATOM 924 O O . LEU A 1 117 ? 5.861 10.036 5.424 1.00 97.94 117 LEU A O 1
ATOM 928 N N . GLY A 1 118 ? 7.058 8.331 6.263 1.00 97.00 118 GLY A N 1
ATOM 929 C CA . GLY A 1 118 ? 8.301 8.676 5.568 1.00 97.00 118 GLY A CA 1
ATOM 930 C C . GLY A 1 118 ? 8.132 8.703 4.046 1.00 97.00 118 GLY A C 1
ATOM 931 O O . GLY A 1 118 ? 8.558 9.649 3.392 1.00 97.00 118 GLY A O 1
ATOM 932 N N . ASN A 1 119 ? 7.417 7.728 3.476 1.00 95.81 119 ASN A N 1
ATOM 933 C CA . ASN A 1 119 ? 7.086 7.713 2.048 1.00 95.81 119 ASN A CA 1
ATOM 934 C C . ASN A 1 119 ? 6.175 8.882 1.640 1.00 95.81 119 ASN A C 1
ATOM 936 O O . ASN A 1 119 ? 6.267 9.354 0.509 1.00 95.81 119 ASN A O 1
ATOM 940 N N . THR A 1 120 ? 5.306 9.363 2.534 1.00 97.56 120 THR A N 1
ATOM 941 C CA . THR A 1 120 ? 4.492 10.559 2.272 1.00 97.56 120 THR A CA 1
ATOM 942 C C . THR A 1 120 ? 5.380 11.803 2.199 1.00 97.56 120 THR A C 1
ATOM 944 O O . THR A 1 120 ? 5.238 12.577 1.255 1.00 97.56 120 THR A O 1
ATOM 947 N N . TYR A 1 121 ? 6.343 11.959 3.113 1.00 97.88 121 TYR A N 1
ATOM 948 C CA . TYR A 1 121 ? 7.335 13.040 3.049 1.00 97.88 121 TYR A CA 1
ATOM 949 C C . TYR A 1 121 ? 8.196 12.972 1.778 1.00 97.88 121 TYR A C 1
ATOM 951 O O . TYR A 1 121 ? 8.336 13.969 1.071 1.00 97.88 121 TYR A O 1
ATOM 959 N N . LEU A 1 122 ? 8.666 11.780 1.392 1.00 95.75 122 LEU A N 1
ATOM 960 C CA . LEU A 1 122 ? 9.378 11.591 0.121 1.00 95.75 122 LEU A CA 1
ATOM 961 C C . LEU A 1 122 ? 8.532 11.992 -1.093 1.00 95.75 122 LEU A C 1
ATOM 963 O O . LEU A 1 122 ? 9.055 12.588 -2.031 1.00 95.75 122 LEU A O 1
ATOM 967 N N . SER A 1 123 ? 7.225 11.707 -1.072 1.00 94.88 123 SER A N 1
ATOM 968 C CA . SER A 1 123 ? 6.322 12.023 -2.187 1.00 94.88 123 SER A CA 1
ATOM 969 C C . SER A 1 123 ? 6.161 13.526 -2.454 1.00 94.88 123 SER A C 1
ATOM 971 O O . SER A 1 123 ? 5.751 13.904 -3.553 1.00 94.88 123 SER A O 1
ATOM 973 N N . ILE A 1 124 ? 6.499 14.370 -1.471 1.00 95.31 124 ILE A N 1
ATOM 974 C CA . ILE A 1 124 ? 6.496 15.837 -1.571 1.00 95.31 124 ILE A CA 1
ATOM 975 C C . 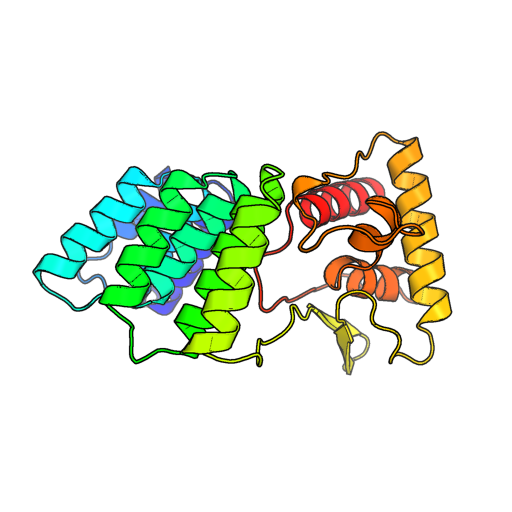ILE A 1 124 ? 7.913 16.437 -1.625 1.00 95.31 124 ILE A C 1
ATOM 977 O O . ILE A 1 124 ? 8.053 17.655 -1.609 1.00 95.31 124 ILE A O 1
ATOM 981 N N . GLY A 1 125 ? 8.958 15.604 -1.701 1.00 93.81 125 GLY A N 1
ATOM 982 C CA . GLY A 1 125 ? 10.357 16.043 -1.770 1.00 93.81 125 GLY A CA 1
ATOM 983 C C . GLY A 1 125 ? 10.995 16.412 -0.426 1.00 93.81 125 GLY A C 1
ATOM 984 O O . GLY A 1 125 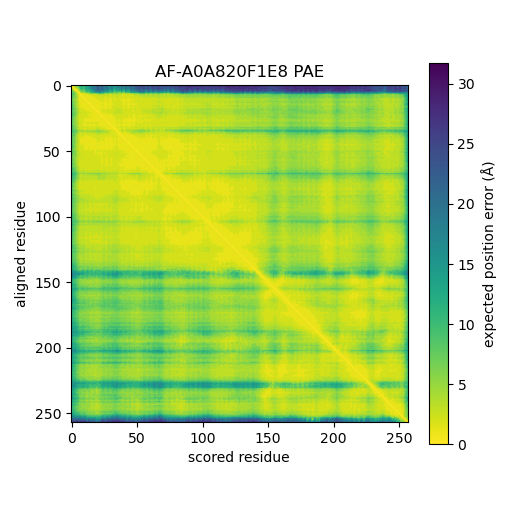? 12.119 16.907 -0.405 1.00 93.81 125 GLY A O 1
ATOM 985 N N . ASP A 1 126 ? 10.321 16.156 0.697 1.00 95.94 126 ASP A N 1
ATOM 986 C CA . ASP A 1 126 ? 10.847 16.437 2.035 1.00 95.94 126 ASP A CA 1
ATOM 987 C C . ASP A 1 126 ? 11.727 15.274 2.522 1.00 95.94 126 ASP A C 1
ATOM 989 O O . ASP A 1 126 ? 11.325 14.391 3.287 1.00 95.94 126 ASP A O 1
ATOM 993 N N . HIS A 1 127 ? 12.947 15.232 1.988 1.00 94.44 127 HIS A N 1
ATOM 994 C CA . HIS A 1 127 ? 13.919 14.184 2.292 1.00 94.44 127 HIS A CA 1
ATOM 995 C C . HIS A 1 127 ? 14.410 14.236 3.743 1.00 94.44 127 HIS A C 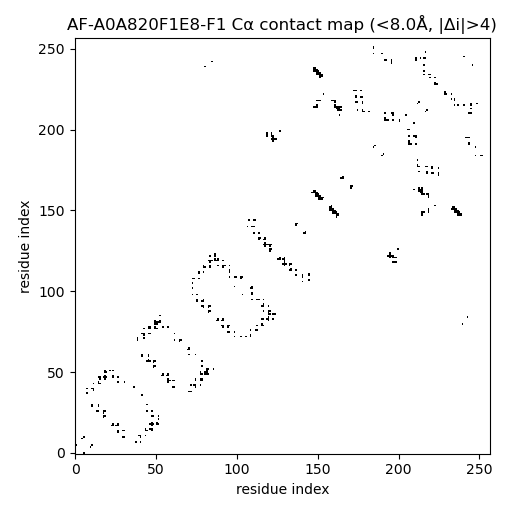1
ATOM 997 O O . HIS A 1 127 ? 14.685 13.187 4.325 1.00 94.44 127 HIS A O 1
ATOM 1003 N N . GLU A 1 128 ? 14.484 15.432 4.329 1.00 96.06 128 GLU A N 1
ATOM 1004 C CA . GLU A 1 128 ? 14.912 15.629 5.713 1.00 96.06 128 GLU A CA 1
ATOM 1005 C C . GLU A 1 128 ? 13.911 14.997 6.683 1.00 96.06 128 GLU A C 1
ATOM 1007 O O . GLU A 1 128 ? 14.289 14.168 7.515 1.00 96.06 128 GLU A O 1
ATOM 1012 N N . GLN A 1 129 ? 12.615 15.290 6.533 1.00 97.31 129 GLN A N 1
ATOM 1013 C CA . GLN A 1 129 ? 11.597 14.703 7.403 1.00 97.31 129 GLN A CA 1
ATOM 1014 C C . GLN A 1 129 ? 11.437 13.200 7.190 1.00 97.31 129 GLN A C 1
ATOM 1016 O O . GLN A 1 129 ? 11.257 12.457 8.159 1.00 97.31 129 GLN A O 1
ATOM 1021 N N . ALA A 1 130 ? 11.554 12.721 5.950 1.00 96.56 130 ALA A N 1
ATOM 1022 C CA . ALA A 1 130 ? 11.558 11.288 5.679 1.00 96.56 130 ALA A CA 1
ATOM 1023 C C . ALA A 1 130 ? 12.697 10.565 6.420 1.00 96.56 130 ALA A C 1
ATOM 1025 O O . ALA A 1 130 ? 12.478 9.501 7.011 1.00 96.56 130 ALA A O 1
ATOM 1026 N N . GLU A 1 131 ? 13.894 11.156 6.430 1.00 95.38 131 GLU A N 1
ATOM 1027 C CA . GLU A 1 131 ? 15.050 10.619 7.141 1.00 95.38 131 GLU A CA 1
ATOM 1028 C C . GLU A 1 131 ? 14.869 10.684 8.662 1.00 95.38 131 GLU A C 1
ATOM 1030 O O . GLU A 1 131 ? 15.113 9.692 9.350 1.00 95.38 131 GLU A O 1
ATOM 1035 N N . ASN A 1 132 ? 14.335 11.786 9.192 1.00 96.81 132 ASN A N 1
ATOM 1036 C CA . ASN A 1 132 ? 14.021 11.918 10.616 1.00 96.81 132 ASN A CA 1
ATOM 1037 C C . ASN A 1 132 ? 13.047 10.826 11.089 1.00 96.81 132 ASN A C 1
ATOM 1039 O O . ASN A 1 132 ? 13.293 10.157 12.097 1.00 96.81 132 ASN A O 1
ATOM 1043 N N . VAL A 1 133 ? 11.973 10.573 10.334 1.00 96.81 133 VAL A N 1
ATOM 1044 C CA . VAL A 1 133 ? 11.020 9.486 10.621 1.00 96.81 133 VAL A CA 1
ATOM 1045 C C . VAL A 1 133 ? 11.717 8.121 10.591 1.00 96.81 133 VAL A C 1
ATOM 1047 O O . VAL A 1 133 ? 11.480 7.279 11.463 1.00 96.81 133 VAL A O 1
ATOM 1050 N N . ARG A 1 134 ? 12.610 7.893 9.618 1.00 94.75 134 ARG A N 1
ATOM 1051 C CA . ARG A 1 134 ? 13.384 6.650 9.483 1.00 94.75 134 ARG A CA 1
ATOM 1052 C C . ARG A 1 134 ? 14.303 6.419 10.684 1.00 94.75 134 ARG A C 1
ATOM 1054 O O . ARG A 1 134 ? 14.304 5.317 11.236 1.00 94.75 134 ARG A O 1
ATOM 1061 N N . LEU A 1 135 ? 15.067 7.432 11.087 1.00 95.44 135 LEU A N 1
ATOM 1062 C CA . LEU A 1 135 ? 16.004 7.365 12.209 1.00 95.44 135 LEU A CA 1
ATOM 1063 C C . LEU A 1 135 ? 15.274 7.155 13.539 1.00 95.44 135 LEU A C 1
ATOM 1065 O O . LEU A 1 135 ? 15.675 6.290 14.321 1.00 95.44 135 LEU A O 1
ATOM 1069 N N . ASN A 1 136 ? 14.161 7.860 13.759 1.00 94.50 136 ASN A N 1
ATOM 1070 C CA . ASN A 1 136 ? 13.327 7.680 14.949 1.00 94.50 136 ASN A CA 1
ATOM 1071 C C . ASN A 1 136 ? 12.741 6.265 15.020 1.00 94.50 136 ASN A C 1
ATOM 1073 O O . ASN A 1 136 ? 12.873 5.606 16.051 1.00 94.50 136 ASN A O 1
ATOM 1077 N N . ARG A 1 137 ? 12.206 5.733 13.907 1.00 94.62 137 ARG A N 1
ATOM 1078 C CA . ARG A 1 137 ? 11.769 4.326 13.844 1.00 94.62 137 ARG A CA 1
ATOM 1079 C C . ARG A 1 137 ? 12.905 3.382 14.242 1.00 94.62 137 ARG A C 1
ATOM 1081 O O . ARG A 1 137 ? 12.685 2.482 15.044 1.00 94.62 137 ARG A O 1
ATOM 1088 N N . ILE A 1 138 ? 14.105 3.551 13.685 1.00 93.25 138 ILE A N 1
ATOM 1089 C CA . ILE A 1 138 ? 15.239 2.656 13.973 1.00 93.25 138 ILE A CA 1
ATOM 1090 C C . ILE A 1 138 ? 15.605 2.687 15.456 1.00 93.25 138 ILE A C 1
ATOM 1092 O O . ILE A 1 138 ? 15.843 1.633 16.044 1.00 93.25 138 ILE A O 1
ATOM 1096 N N . LYS A 1 139 ? 15.612 3.879 16.055 1.00 93.38 139 LYS A N 1
ATO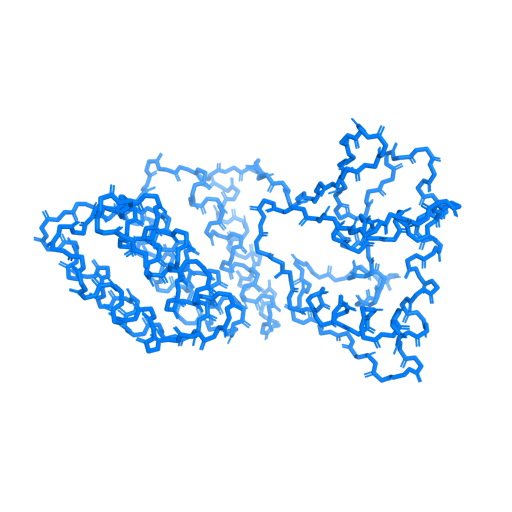M 1097 C CA . LYS A 1 139 ? 15.915 4.081 17.471 1.00 93.38 139 LYS A CA 1
ATOM 1098 C C . LYS A 1 139 ? 14.877 3.431 18.393 1.00 93.38 139 LYS A C 1
ATOM 1100 O O . LYS A 1 139 ? 15.258 2.840 19.398 1.00 93.38 139 LYS A O 1
ATOM 1105 N N . GLU A 1 140 ? 13.590 3.546 18.073 1.00 91.00 140 GLU A N 1
ATOM 1106 C CA . GLU A 1 140 ? 12.496 3.159 18.979 1.00 91.00 140 GLU A CA 1
ATOM 1107 C C . GLU A 1 140 ? 11.939 1.752 18.715 1.00 91.00 140 GLU A C 1
ATOM 1109 O O . GLU A 1 140 ? 11.555 1.035 19.641 1.00 91.00 140 GLU A O 1
ATOM 1114 N N . LEU A 1 141 ? 11.896 1.344 17.446 1.00 90.62 141 LEU A N 1
ATOM 1115 C CA . LEU A 1 141 ? 11.202 0.142 16.974 1.00 90.62 141 LEU A CA 1
ATOM 1116 C C . LEU A 1 141 ? 12.145 -0.871 16.308 1.00 90.62 141 LEU A C 1
ATOM 1118 O O . LEU A 1 141 ? 11.845 -2.066 16.293 1.00 90.62 141 LEU A O 1
ATOM 1122 N N . GLY A 1 142 ? 13.297 -0.417 15.806 1.00 88.88 142 GLY A N 1
ATOM 1123 C CA . GLY A 1 142 ? 14.305 -1.239 15.136 1.00 88.88 142 GLY A CA 1
ATOM 1124 C C . GLY A 1 142 ? 14.243 -1.185 13.604 1.00 88.88 142 GLY A C 1
ATOM 1125 O O . GLY A 1 142 ? 13.609 -0.321 12.998 1.00 88.88 142 GLY A O 1
ATOM 1126 N N . THR A 1 143 ? 14.967 -2.102 12.955 1.00 84.38 143 THR A N 1
ATOM 1127 C CA . THR A 1 143 ? 15.232 -2.072 11.501 1.00 84.38 143 THR A CA 1
ATOM 1128 C C . THR A 1 143 ? 14.469 -3.118 10.688 1.00 84.38 143 THR A C 1
ATOM 1130 O O . THR A 1 143 ? 14.440 -3.027 9.462 1.00 84.38 143 THR A O 1
ATOM 1133 N N . LYS A 1 144 ? 13.867 -4.128 11.329 1.00 83.56 144 LYS A N 1
ATOM 1134 C CA . LYS A 1 144 ? 13.215 -5.242 10.625 1.00 83.56 144 LYS A CA 1
ATOM 1135 C C . LYS A 1 144 ? 11.834 -4.831 10.117 1.00 83.56 144 LYS A C 1
ATOM 1137 O O . LYS A 1 144 ? 10.889 -4.753 10.890 1.00 83.56 144 LYS A O 1
ATOM 1142 N N . ILE A 1 145 ? 11.722 -4.629 8.808 1.00 80.69 145 ILE A N 1
ATOM 1143 C CA . ILE A 1 145 ? 10.465 -4.329 8.116 1.00 80.69 145 ILE A CA 1
ATOM 1144 C C . ILE A 1 145 ? 10.244 -5.407 7.062 1.00 80.69 145 ILE A C 1
ATOM 1146 O O . ILE A 1 145 ? 11.187 -5.801 6.373 1.00 80.69 145 ILE A O 1
ATOM 1150 N N . GLN A 1 146 ? 9.010 -5.893 6.932 1.00 80.31 146 GLN A N 1
ATOM 1151 C CA . GLN A 1 146 ? 8.677 -6.791 5.835 1.00 80.31 146 GLN A CA 1
ATOM 1152 C C . GLN A 1 146 ? 8.731 -6.017 4.509 1.00 80.31 146 GLN A C 1
ATOM 1154 O O . GLN A 1 146 ? 8.065 -4.987 4.383 1.00 80.31 146 GLN A O 1
ATOM 1159 N N . PRO A 1 147 ? 9.517 -6.470 3.517 1.00 85.56 147 PRO A N 1
ATOM 1160 C CA . PRO A 1 147 ? 9.542 -5.822 2.216 1.00 85.56 147 PRO A CA 1
ATOM 1161 C C . PRO A 1 147 ? 8.198 -5.989 1.498 1.00 85.56 147 PRO A C 1
ATOM 1163 O O . PRO A 1 147 ? 7.421 -6.904 1.782 1.00 85.56 147 PRO A O 1
ATOM 1166 N N . GLY A 1 148 ? 7.951 -5.124 0.516 1.00 88.75 148 GLY A N 1
ATOM 1167 C CA . GLY A 1 148 ? 6.907 -5.369 -0.471 1.00 88.75 148 GLY A CA 1
ATOM 1168 C C . GLY A 1 148 ? 7.255 -6.602 -1.299 1.00 88.75 148 GLY A C 1
ATOM 1169 O O . GLY A 1 148 ? 8.359 -6.697 -1.839 1.00 88.75 148 GLY A O 1
ATOM 1170 N N . VAL A 1 149 ? 6.315 -7.534 -1.385 1.00 94.38 149 VAL A N 1
ATOM 1171 C CA . VAL A 1 149 ? 6.455 -8.793 -2.108 1.00 94.38 149 VAL A CA 1
ATOM 1172 C C . VAL A 1 149 ? 5.233 -8.985 -2.990 1.00 94.38 149 VAL A C 1
ATOM 1174 O O . VAL A 1 149 ? 4.102 -8.775 -2.543 1.00 94.38 149 VAL A O 1
ATOM 1177 N N . SER A 1 150 ? 5.478 -9.378 -4.237 1.00 96.31 150 SER A N 1
ATOM 1178 C CA . SER A 1 150 ? 4.442 -9.813 -5.167 1.00 96.31 150 SER A CA 1
ATOM 1179 C C . SER A 1 150 ? 4.584 -11.307 -5.433 1.00 96.31 150 SER A C 1
ATOM 1181 O O . SER A 1 150 ? 5.696 -11.792 -5.634 1.00 96.31 150 SER A O 1
ATOM 1183 N N . TRP A 1 151 ? 3.461 -12.014 -5.482 1.00 96.62 151 TRP A N 1
ATOM 1184 C CA . TRP A 1 151 ? 3.383 -13.424 -5.840 1.00 96.62 151 TRP A CA 1
ATOM 1185 C C . TRP A 1 151 ? 2.570 -13.617 -7.104 1.00 96.62 151 TRP A C 1
ATOM 1187 O O . TRP A 1 151 ? 1.598 -12.898 -7.349 1.00 96.62 151 TRP A O 1
ATOM 1197 N N . THR A 1 152 ? 2.947 -14.625 -7.874 1.00 95.00 152 THR A N 1
ATOM 1198 C CA . THR A 1 152 ? 2.168 -15.103 -9.008 1.00 95.00 152 THR A CA 1
ATOM 1199 C C . THR A 1 152 ? 2.284 -16.615 -9.127 1.00 95.00 152 THR A C 1
ATOM 1201 O O . THR A 1 152 ? 3.209 -17.202 -8.572 1.00 95.00 152 THR A O 1
ATOM 1204 N N . GLU A 1 153 ? 1.343 -17.239 -9.822 1.00 93.25 153 GLU A N 1
ATOM 1205 C CA . GLU A 1 153 ? 1.340 -18.676 -10.068 1.00 93.25 153 GLU A CA 1
ATOM 1206 C C . GLU A 1 153 ? 1.523 -18.939 -11.562 1.00 93.25 153 GLU A C 1
ATOM 1208 O O . GLU A 1 153 ? 0.859 -18.318 -12.394 1.00 93.25 153 GLU 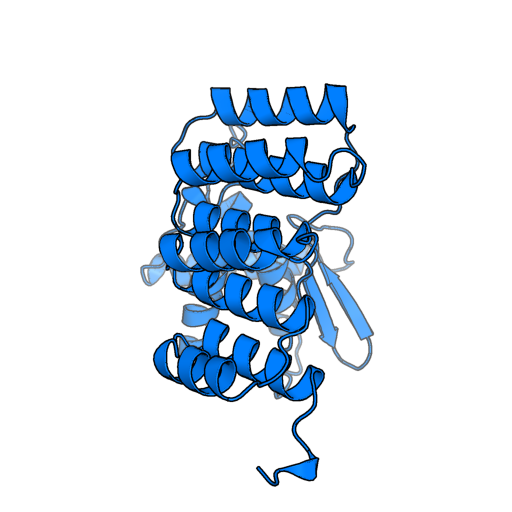A O 1
ATOM 1213 N N . PHE A 1 154 ? 2.418 -19.862 -11.908 1.00 90.88 154 PHE A N 1
ATOM 1214 C CA . PHE A 1 154 ? 2.584 -20.344 -13.274 1.00 90.88 154 PHE A CA 1
ATOM 1215 C C . PHE A 1 154 ? 2.825 -21.854 -13.257 1.00 90.88 154 PHE A C 1
ATOM 1217 O O . PHE A 1 154 ? 3.696 -22.335 -12.540 1.00 90.88 154 PHE A O 1
ATOM 1224 N N . LYS A 1 155 ? 2.026 -22.614 -14.020 1.00 89.06 155 LYS A N 1
ATOM 1225 C CA . LYS A 1 155 ? 2.090 -24.090 -14.096 1.00 89.06 155 LYS A CA 1
ATOM 1226 C C . LYS A 1 155 ? 2.101 -24.797 -12.722 1.00 89.06 155 LYS A C 1
ATOM 1228 O O . LYS A 1 155 ? 2.760 -25.816 -12.551 1.00 89.06 155 LYS A O 1
ATOM 1233 N N . GLY A 1 156 ? 1.339 -24.273 -11.757 1.00 89.25 156 GLY A N 1
ATOM 1234 C CA . GLY A 1 156 ? 1.226 -24.829 -10.403 1.00 89.25 156 GLY A CA 1
ATOM 1235 C C . GLY A 1 156 ? 2.356 -24.435 -9.445 1.00 89.25 156 GLY A C 1
ATOM 1236 O O . GLY A 1 156 ? 2.351 -24.868 -8.294 1.00 89.25 156 GLY A O 1
ATOM 1237 N N . GLU A 1 157 ? 3.315 -23.615 -9.884 1.00 91.69 157 GLU A N 1
ATOM 1238 C CA . GLU A 1 157 ? 4.389 -23.096 -9.038 1.00 91.69 157 GLU A CA 1
ATOM 1239 C C . GLU A 1 157 ? 4.112 -21.653 -8.611 1.00 91.69 157 GLU A C 1
ATOM 1241 O O . GLU A 1 157 ? 3.804 -20.790 -9.436 1.00 91.69 157 GLU A O 1
ATOM 1246 N N . ILE A 1 158 ? 4.265 -21.383 -7.311 1.00 94.50 158 ILE A N 1
ATOM 1247 C CA . ILE A 1 158 ? 4.175 -20.032 -6.750 1.00 94.50 158 ILE A CA 1
ATOM 1248 C C . ILE A 1 158 ? 5.548 -19.369 -6.833 1.00 94.50 158 ILE A C 1
ATOM 1250 O O . ILE A 1 158 ? 6.517 -19.822 -6.222 1.00 94.50 158 ILE A O 1
ATOM 1254 N N . LEU A 1 159 ? 5.606 -18.247 -7.539 1.00 95.31 159 LEU A N 1
ATOM 1255 C CA . LEU A 1 159 ? 6.797 -17.430 -7.717 1.00 95.31 159 LEU A CA 1
ATOM 1256 C C . LEU A 1 159 ? 6.705 -16.175 -6.856 1.00 95.31 159 LEU A C 1
ATOM 1258 O O . LEU A 1 159 ? 5.670 -15.511 -6.811 1.00 95.31 159 LEU A O 1
ATOM 1262 N N . GLU A 1 160 ? 7.810 -15.837 -6.197 1.00 95.81 160 GLU A N 1
ATOM 1263 C CA . GLU A 1 160 ? 7.946 -14.656 -5.346 1.00 95.81 160 GLU A CA 1
ATOM 1264 C C . GLU A 1 160 ? 8.871 -13.627 -6.003 1.00 95.81 160 GLU A C 1
ATOM 1266 O O . GLU A 1 160 ? 9.996 -13.954 -6.377 1.00 95.81 160 GLU A O 1
ATOM 1271 N N . PHE A 1 161 ? 8.436 -12.368 -6.044 1.00 96.56 161 PHE A N 1
ATOM 1272 C CA . PHE A 1 161 ? 9.229 -11.240 -6.521 1.00 96.56 161 PHE A CA 1
ATOM 1273 C C . PHE A 1 161 ? 9.306 -10.134 -5.469 1.00 96.56 161 PHE A C 1
ATOM 1275 O O . PHE A 1 161 ? 8.305 -9.744 -4.864 1.00 96.56 161 PHE A O 1
ATOM 1282 N N . LYS A 1 162 ? 10.506 -9.581 -5.289 1.00 95.31 162 LYS A N 1
ATOM 1283 C CA . LYS A 1 162 ? 10.775 -8.341 -4.540 1.00 95.31 162 LYS A CA 1
ATOM 1284 C C . LYS A 1 162 ? 11.195 -7.223 -5.494 1.00 95.31 162 LYS A C 1
ATOM 1286 O O . LYS A 1 162 ? 11.478 -7.472 -6.662 1.00 95.31 162 LYS A O 1
ATOM 1291 N N . ALA A 1 163 ? 11.221 -5.983 -5.011 1.00 92.56 163 ALA A N 1
ATOM 1292 C CA . ALA A 1 163 ? 11.804 -4.896 -5.793 1.00 92.56 163 ALA A CA 1
ATOM 1293 C C . ALA A 1 163 ? 13.289 -5.193 -6.077 1.00 92.56 163 ALA A C 1
ATOM 1295 O O . ALA A 1 163 ? 14.009 -5.612 -5.169 1.00 92.56 163 ALA A O 1
ATOM 1296 N N . ASN A 1 164 ? 13.718 -5.003 -7.327 1.00 93.06 164 ASN A N 1
ATOM 1297 C CA . ASN A 1 164 ? 15.065 -5.318 -7.817 1.00 93.06 164 ASN A CA 1
ATOM 1298 C C . ASN A 1 164 ? 15.515 -6.774 -7.549 1.00 93.06 164 ASN A C 1
ATOM 1300 O O . ASN A 1 164 ? 16.698 -7.051 -7.355 1.00 93.06 164 ASN A O 1
ATOM 1304 N N . ASP A 1 165 ? 14.577 -7.725 -7.501 1.00 93.12 165 ASP A N 1
ATOM 1305 C CA . ASP A 1 165 ? 14.903 -9.122 -7.211 1.00 93.12 165 ASP A CA 1
ATOM 1306 C C . ASP A 1 165 ? 15.745 -9.752 -8.326 1.00 93.12 165 ASP A C 1
ATOM 1308 O O . ASP A 1 165 ? 15.405 -9.664 -9.509 1.00 93.12 165 ASP A O 1
ATOM 1312 N N . ARG A 1 166 ? 16.834 -10.416 -7.932 1.00 95.19 166 ARG A N 1
ATOM 1313 C CA . ARG A 1 166 ? 17.744 -11.144 -8.827 1.00 95.19 166 ARG A CA 1
ATOM 1314 C C . ARG A 1 166 ? 17.898 -12.624 -8.477 1.00 95.19 166 ARG A C 1
ATOM 1316 O O . ARG A 1 166 ? 18.715 -13.307 -9.082 1.00 95.19 166 ARG A O 1
ATOM 1323 N N . ARG A 1 167 ? 17.112 -13.137 -7.522 1.00 94.81 167 ARG A N 1
ATOM 1324 C CA . ARG A 1 167 ? 17.199 -14.532 -7.045 1.00 94.81 167 ARG A CA 1
ATOM 1325 C C . ARG A 1 167 ? 16.722 -15.555 -8.078 1.00 94.81 167 ARG A C 1
ATOM 1327 O O . ARG A 1 167 ? 17.135 -16.708 -8.022 1.00 94.81 167 ARG A O 1
ATOM 1334 N N . HIS A 1 168 ? 15.838 -15.153 -8.991 1.00 92.94 168 HIS A N 1
ATOM 1335 C CA . HIS A 1 168 ? 15.311 -16.043 -10.022 1.00 92.94 168 HIS A CA 1
ATOM 1336 C C . HIS A 1 168 ? 16.407 -16.408 -11.049 1.00 92.94 168 HIS A C 1
ATOM 1338 O O . HIS A 1 168 ? 17.113 -15.503 -11.492 1.00 92.94 168 HIS A O 1
ATOM 1344 N N . PRO A 1 169 ? 16.527 -17.673 -11.507 1.00 93.81 169 PRO A N 1
ATOM 1345 C CA . PRO A 1 169 ? 17.562 -18.080 -12.472 1.00 93.81 169 PRO A CA 1
ATOM 1346 C C . PRO A 1 169 ? 17.544 -17.298 -13.793 1.00 93.81 169 PRO A C 1
ATOM 1348 O O . PRO A 1 169 ? 18.584 -17.048 -14.387 1.00 93.81 169 PRO A O 1
ATOM 1351 N N . ARG A 1 170 ? 16.351 -16.879 -14.229 1.00 94.19 170 ARG A N 1
ATOM 1352 C CA . ARG A 1 170 ? 16.123 -16.037 -15.420 1.00 94.19 170 ARG A CA 1
ATOM 1353 C C . ARG A 1 170 ? 16.037 -14.535 -15.105 1.00 94.19 170 ARG A C 1
ATOM 1355 O O . ARG A 1 170 ? 15.379 -13.799 -15.830 1.00 94.19 170 ARG A O 1
ATOM 1362 N N . SER A 1 171 ? 16.600 -14.071 -13.987 1.00 95.44 171 SER A N 1
ATOM 1363 C CA . SER A 1 171 ? 16.456 -12.673 -13.546 1.00 95.44 171 SER A CA 1
ATOM 1364 C C . SER A 1 171 ? 16.932 -11.669 -14.595 1.00 95.44 171 SER A C 1
ATOM 1366 O O . SER A 1 171 ? 16.208 -10.723 -14.880 1.00 95.44 171 SER A O 1
ATOM 1368 N N . GLU A 1 172 ? 18.074 -11.904 -15.239 1.00 96.50 172 GLU A N 1
ATOM 1369 C CA . GLU A 1 172 ? 18.582 -11.020 -16.298 1.00 96.50 172 GLU A CA 1
ATOM 1370 C C . GLU A 1 172 ? 17.599 -10.896 -17.479 1.00 96.50 172 GLU A C 1
ATOM 1372 O O . GLU A 1 172 ? 17.344 -9.792 -17.957 1.00 96.50 172 GLU A O 1
ATOM 1377 N N . GLU A 1 173 ? 16.957 -11.993 -17.899 1.00 96.94 173 GLU A N 1
ATOM 1378 C CA . GLU A 1 173 ? 15.920 -11.953 -18.941 1.00 96.94 173 GLU A CA 1
ATOM 1379 C C . GLU A 1 173 ? 14.687 -11.158 -18.490 1.00 96.94 173 GLU A C 1
ATOM 1381 O O . GLU A 1 173 ? 14.146 -10.359 -19.256 1.00 96.94 173 GLU A O 1
ATOM 1386 N N . ILE A 1 174 ? 14.250 -11.355 -17.239 1.00 96.56 174 ILE A N 1
ATOM 1387 C CA . ILE A 1 174 ? 13.103 -10.646 -16.652 1.00 96.56 174 ILE A CA 1
ATOM 1388 C C . ILE A 1 174 ? 13.380 -9.146 -16.617 1.00 96.56 174 ILE A C 1
ATOM 1390 O O . ILE A 1 174 ? 12.547 -8.359 -17.058 1.00 96.56 174 ILE A O 1
ATOM 1394 N N . HIS A 1 175 ? 14.558 -8.736 -16.153 1.00 95.69 175 HIS A N 1
ATOM 1395 C CA . HIS A 1 175 ? 14.940 -7.325 -16.102 1.00 95.69 175 HIS A CA 1
ATOM 1396 C C . HIS A 1 175 ? 15.068 -6.721 -17.506 1.00 95.69 175 HIS A C 1
ATOM 1398 O O . HIS A 1 175 ? 14.537 -5.637 -17.752 1.00 95.69 175 HIS A O 1
ATOM 1404 N N . ALA A 1 176 ? 15.677 -7.436 -18.456 1.00 95.56 176 ALA A N 1
ATOM 1405 C CA . ALA A 1 176 ? 15.775 -6.983 -19.844 1.00 95.56 176 ALA A CA 1
ATOM 1406 C C . ALA A 1 176 ? 14.391 -6.798 -20.491 1.00 95.56 176 ALA A C 1
ATOM 1408 O O . ALA A 1 176 ? 14.138 -5.788 -21.154 1.00 95.56 176 ALA A O 1
ATOM 1409 N N . LYS A 1 177 ? 13.460 -7.732 -20.263 1.00 95.00 177 LYS A N 1
ATOM 1410 C CA . LYS A 1 177 ? 12.087 -7.632 -20.772 1.00 95.00 177 LYS A CA 1
ATOM 1411 C C . LYS A 1 177 ? 11.295 -6.520 -20.082 1.00 95.00 177 LYS A C 1
ATOM 1413 O O . LYS A 1 177 ? 10.558 -5.810 -20.765 1.00 95.00 177 LYS A O 1
ATOM 1418 N N . ALA A 1 178 ? 11.475 -6.319 -18.776 1.00 93.94 178 ALA A N 1
ATOM 1419 C CA . ALA A 1 178 ? 10.817 -5.248 -18.025 1.00 93.94 178 ALA A CA 1
ATOM 1420 C C . ALA A 1 178 ? 11.268 -3.876 -18.541 1.00 93.94 178 ALA A C 1
ATOM 1422 O O . ALA A 1 178 ? 10.437 -2.989 -18.764 1.00 93.94 178 ALA A O 1
ATOM 1423 N N . LYS A 1 179 ? 12.573 -3.731 -18.819 1.00 92.62 179 LYS A N 1
ATOM 1424 C CA . LYS A 1 179 ? 13.123 -2.542 -19.469 1.00 92.62 179 LYS A CA 1
ATOM 1425 C C . LYS A 1 179 ? 12.550 -2.345 -20.869 1.00 92.62 179 LYS A C 1
ATOM 1427 O O . LYS A 1 179 ? 12.063 -1.261 -21.160 1.00 92.62 179 LYS A O 1
ATOM 1432 N N . TYR A 1 180 ? 12.527 -3.385 -21.701 1.00 93.25 180 TYR A N 1
ATOM 1433 C CA . TYR A 1 180 ? 11.947 -3.297 -23.042 1.00 93.25 180 TYR A CA 1
ATOM 1434 C C . TYR A 1 180 ? 10.487 -2.817 -23.019 1.00 93.25 180 TYR A C 1
ATOM 1436 O O . TYR A 1 180 ? 10.132 -1.901 -23.758 1.00 93.25 180 TYR A O 1
ATOM 1444 N N . ILE A 1 181 ? 9.644 -3.406 -22.160 1.00 91.25 181 ILE A N 1
ATOM 1445 C CA . ILE A 1 181 ? 8.239 -2.993 -22.024 1.00 91.25 181 ILE A CA 1
ATOM 1446 C C . ILE A 1 181 ? 8.178 -1.527 -21.602 1.00 91.25 181 ILE A C 1
ATOM 1448 O O . ILE A 1 181 ? 7.463 -0.738 -22.212 1.00 91.25 181 ILE A O 1
ATOM 1452 N N . SER A 1 182 ? 8.973 -1.143 -20.608 1.00 89.50 182 SER A N 1
ATOM 1453 C CA . SER A 1 182 ? 9.041 0.234 -20.128 1.00 89.50 182 SER A CA 1
ATOM 1454 C C . SER A 1 182 ? 9.447 1.230 -21.219 1.00 89.50 182 SER A C 1
ATOM 1456 O O . SER A 1 182 ? 8.753 2.226 -21.400 1.00 89.50 182 SER A O 1
ATOM 1458 N N . ASP A 1 183 ? 10.487 0.937 -22.003 1.00 90.38 183 ASP A N 1
ATOM 1459 C CA . ASP A 1 183 ? 10.930 1.774 -23.125 1.00 90.38 183 ASP A CA 1
ATOM 1460 C C . ASP A 1 183 ? 9.820 1.928 -24.185 1.00 90.38 183 ASP A C 1
ATOM 1462 O O . ASP A 1 183 ? 9.631 3.005 -24.758 1.00 90.38 183 ASP A O 1
ATOM 1466 N N . VAL A 1 184 ? 9.057 0.859 -24.451 1.00 90.69 184 VAL A N 1
ATOM 1467 C CA . VAL A 1 184 ? 7.894 0.901 -25.352 1.00 90.69 184 VAL A CA 1
ATOM 1468 C C . VAL A 1 184 ? 6.796 1.795 -24.784 1.00 90.69 184 VAL A C 1
ATOM 1470 O O . VAL A 1 184 ? 6.239 2.598 -25.530 1.00 90.69 184 VAL A O 1
ATOM 1473 N N . LEU A 1 185 ? 6.482 1.700 -23.492 1.00 89.00 185 LEU A N 1
ATOM 1474 C CA . LEU A 1 185 ? 5.441 2.525 -22.877 1.00 89.00 185 LEU A CA 1
ATOM 1475 C C . LEU A 1 185 ? 5.816 4.011 -22.849 1.00 89.00 185 LEU A C 1
ATOM 1477 O O . LEU A 1 185 ? 4.963 4.845 -23.148 1.00 89.00 185 LEU A O 1
ATOM 1481 N N . ILE A 1 186 ? 7.081 4.348 -22.572 1.00 89.12 186 ILE A N 1
ATOM 1482 C CA . ILE A 1 186 ? 7.577 5.737 -22.611 1.00 89.12 186 ILE A CA 1
ATOM 1483 C C . ILE A 1 186 ? 7.358 6.344 -24.000 1.00 89.12 186 ILE A C 1
ATOM 1485 O O . ILE A 1 186 ? 6.820 7.442 -24.121 1.00 89.12 186 ILE A O 1
ATOM 1489 N N . LYS A 1 187 ? 7.693 5.606 -25.070 1.00 88.38 187 LYS A N 1
ATOM 1490 C CA . LYS A 1 187 ? 7.463 6.052 -26.462 1.00 88.38 187 LYS A CA 1
ATOM 1491 C C . LYS A 1 187 ? 5.996 6.342 -26.773 1.00 88.38 187 LYS A C 1
ATOM 1493 O O . LYS A 1 187 ? 5.703 7.024 -27.749 1.00 88.38 187 LYS A O 1
ATOM 1498 N N . HIS A 1 188 ? 5.088 5.820 -25.959 1.00 85.62 188 HIS A N 1
ATOM 1499 C CA . HIS A 1 188 ? 3.657 6.013 -26.093 1.00 85.62 188 HIS A CA 1
ATOM 1500 C C . HIS A 1 188 ? 3.053 6.912 -25.005 1.00 85.62 188 HIS A C 1
ATOM 1502 O O . HIS A 1 188 ? 1.835 6.913 -24.831 1.00 85.62 188 HIS A O 1
ATOM 1508 N N . GLY A 1 189 ? 3.884 7.686 -24.302 1.00 86.00 189 GLY A N 1
ATOM 1509 C CA . GLY A 1 189 ? 3.438 8.723 -23.375 1.00 86.00 189 GLY A CA 1
ATOM 1510 C C . GLY A 1 189 ? 3.290 8.281 -21.920 1.00 86.00 189 GLY A C 1
ATOM 1511 O O . GLY A 1 189 ? 2.711 9.024 -21.136 1.00 86.00 189 GLY A O 1
ATOM 1512 N N . HIS A 1 190 ? 3.790 7.102 -21.530 1.00 87.50 190 HIS A N 1
ATOM 1513 C CA . HIS A 1 190 ? 3.900 6.772 -20.107 1.00 87.50 190 HIS A CA 1
ATOM 1514 C C . HIS A 1 190 ? 4.990 7.625 -19.450 1.00 87.50 190 HIS A C 1
ATOM 1516 O O . HIS A 1 190 ? 6.173 7.495 -19.774 1.00 87.50 190 HIS A O 1
ATOM 1522 N N . GLU A 1 191 ? 4.589 8.447 -18.486 1.00 89.75 191 GLU A N 1
ATOM 1523 C CA . GLU A 1 191 ? 5.488 9.236 -17.653 1.00 89.75 191 GLU A CA 1
ATOM 1524 C C . GLU A 1 191 ? 5.613 8.601 -16.271 1.00 89.75 191 GLU A C 1
ATOM 1526 O O . GLU A 1 191 ? 4.616 8.293 -15.620 1.00 89.75 191 GLU A O 1
ATOM 1531 N N . TYR A 1 192 ? 6.851 8.419 -15.818 1.00 90.31 192 TYR A N 1
ATOM 1532 C CA . TYR A 1 192 ? 7.116 7.885 -14.490 1.00 90.31 192 TYR A CA 1
ATOM 1533 C C . TYR A 1 192 ? 6.816 8.913 -13.401 1.00 90.31 192 TYR A C 1
ATOM 1535 O O . TYR A 1 192 ? 7.373 10.014 -13.400 1.00 90.31 192 TYR A O 1
ATOM 1543 N N . ASP A 1 193 ? 6.023 8.523 -12.406 1.00 91.38 193 ASP A N 1
ATOM 1544 C CA . ASP A 1 193 ? 5.715 9.384 -11.268 1.00 91.38 193 ASP A CA 1
ATOM 1545 C C . ASP A 1 193 ? 6.756 9.198 -10.151 1.00 91.38 193 ASP A C 1
ATOM 1547 O O . ASP A 1 193 ? 6.691 8.294 -9.311 1.00 91.38 193 ASP A O 1
ATOM 1551 N N . ALA A 1 194 ? 7.716 10.126 -10.111 1.00 89.81 194 ALA A N 1
ATOM 1552 C CA . ALA A 1 194 ? 8.798 10.166 -9.130 1.00 89.81 194 ALA A CA 1
ATOM 1553 C C . ALA A 1 194 ? 8.323 10.236 -7.666 1.00 89.81 194 ALA A C 1
ATOM 1555 O O . ALA A 1 194 ? 9.106 9.928 -6.765 1.00 89.81 194 ALA A O 1
ATOM 1556 N N . SER A 1 195 ? 7.058 10.581 -7.402 1.00 91.31 195 SER A N 1
ATOM 1557 C CA . SER A 1 195 ? 6.495 10.538 -6.049 1.00 91.31 195 SER A CA 1
ATOM 1558 C C . SER A 1 195 ? 6.308 9.116 -5.508 1.00 91.31 195 SER A C 1
ATOM 1560 O O . SER A 1 195 ? 6.016 8.945 -4.322 1.00 91.31 195 SER A O 1
ATOM 1562 N N . TRP A 1 196 ? 6.467 8.083 -6.347 1.00 91.56 196 TRP A N 1
ATOM 1563 C CA . TRP A 1 196 ? 6.433 6.672 -5.943 1.00 91.56 196 TRP A CA 1
ATOM 1564 C C . TRP A 1 196 ? 7.770 6.102 -5.496 1.00 91.56 196 TRP A C 1
ATOM 1566 O O . TRP A 1 196 ? 7.810 4.974 -5.006 1.00 91.56 196 TRP A O 1
ATOM 1576 N N . LYS A 1 197 ? 8.839 6.899 -5.559 1.00 90.38 197 LYS A N 1
ATOM 1577 C CA . LYS A 1 197 ? 10.135 6.526 -4.997 1.00 90.38 197 LYS A CA 1
ATOM 1578 C C . LYS A 1 197 ? 10.046 6.419 -3.475 1.00 90.38 197 LYS A C 1
ATOM 1580 O O . LYS A 1 197 ? 9.556 7.320 -2.800 1.00 90.38 197 LYS A O 1
ATOM 1585 N N . THR A 1 198 ? 10.563 5.322 -2.931 1.00 86.25 198 THR A N 1
ATOM 1586 C CA . THR A 1 198 ? 10.622 5.070 -1.479 1.00 86.25 198 THR A CA 1
ATOM 1587 C C . THR A 1 198 ? 11.984 5.405 -0.872 1.00 86.25 198 THR A C 1
ATOM 1589 O O . THR A 1 198 ? 12.228 5.119 0.298 1.00 86.25 198 THR A O 1
ATOM 1592 N N . ARG A 1 199 ? 12.890 5.977 -1.671 1.00 88.06 199 ARG A N 1
ATOM 1593 C CA . ARG A 1 199 ? 14.192 6.493 -1.247 1.00 88.06 199 ARG A CA 1
ATOM 1594 C C . ARG A 1 199 ? 14.722 7.535 -2.242 1.00 88.06 199 ARG A C 1
ATOM 1596 O O . ARG A 1 199 ? 14.250 7.566 -3.383 1.00 88.06 199 ARG A O 1
ATOM 1603 N N . PRO A 1 200 ? 15.698 8.365 -1.837 1.00 85.00 200 PRO A N 1
ATOM 1604 C CA . PRO A 1 200 ? 16.539 9.101 -2.777 1.00 85.00 200 PRO A CA 1
ATOM 1605 C C . PRO A 1 200 ? 17.219 8.153 -3.776 1.00 85.00 200 PRO A C 1
ATOM 1607 O O . PRO A 1 200 ? 17.450 6.983 -3.462 1.00 85.00 200 PRO A O 1
ATOM 1610 N N . LEU A 1 201 ? 17.489 8.661 -4.978 1.00 87.75 201 LEU A N 1
ATOM 1611 C CA . LEU A 1 201 ? 18.206 7.932 -6.024 1.00 87.75 201 LEU A CA 1
ATOM 1612 C C . LEU A 1 201 ? 19.711 8.084 -5.812 1.00 87.75 201 LEU A C 1
ATOM 1614 O O . LEU A 1 201 ? 20.155 9.162 -5.410 1.00 87.75 201 LEU A O 1
ATOM 1618 N N . ASP A 1 202 ? 20.453 7.022 -6.102 1.00 88.94 202 ASP A N 1
ATOM 1619 C CA . ASP A 1 202 ? 21.910 7.085 -6.202 1.00 88.94 202 ASP A CA 1
ATOM 1620 C C . ASP A 1 202 ? 22.317 7.798 -7.514 1.00 88.94 202 ASP A C 1
ATOM 1622 O O . ASP A 1 202 ? 21.479 8.021 -8.392 1.00 88.94 202 ASP A O 1
ATOM 1626 N N . GLU A 1 203 ? 23.583 8.212 -7.648 1.00 88.12 203 GLU A N 1
ATOM 1627 C CA . GLU A 1 203 ? 24.053 9.041 -8.780 1.00 88.12 203 GLU A CA 1
ATOM 1628 C C . GLU A 1 203 ? 23.822 8.397 -10.159 1.00 88.12 203 GLU A C 1
ATOM 1630 O O . GLU A 1 203 ? 23.617 9.099 -11.150 1.00 88.12 203 GLU A O 1
ATOM 1635 N N . ASP A 1 204 ? 23.848 7.068 -10.225 1.00 90.19 204 ASP A N 1
ATOM 1636 C CA . ASP A 1 204 ? 23.671 6.261 -11.430 1.00 90.19 204 ASP A CA 1
ATOM 1637 C C . ASP A 1 204 ? 22.220 5.803 -11.660 1.00 90.19 204 ASP A C 1
ATOM 1639 O O . ASP A 1 204 ? 21.917 5.154 -12.666 1.00 90.19 204 ASP A O 1
ATOM 1643 N N . GLU A 1 205 ? 21.298 6.158 -10.764 1.00 91.06 205 GLU A N 1
ATOM 1644 C CA . GLU A 1 205 ? 19.905 5.742 -10.839 1.00 91.06 205 GLU A CA 1
ATOM 1645 C C . GLU A 1 205 ? 18.984 6.815 -11.418 1.00 91.06 205 GLU A C 1
ATOM 1647 O O . GLU A 1 205 ? 19.093 8.014 -11.163 1.00 91.06 205 GLU A O 1
ATOM 1652 N N . THR A 1 206 ? 17.973 6.358 -12.153 1.00 90.25 206 THR A N 1
ATOM 1653 C CA . THR A 1 206 ? 16.876 7.194 -12.630 1.00 90.25 206 THR A CA 1
ATOM 1654 C C . THR A 1 206 ? 15.567 6.743 -11.991 1.00 90.25 206 THR A C 1
ATOM 1656 O O . THR A 1 206 ? 15.432 5.627 -11.488 1.00 90.25 206 THR A O 1
ATOM 1659 N N . THR A 1 207 ? 14.550 7.606 -12.023 1.00 89.31 207 THR A N 1
ATOM 1660 C CA . THR A 1 207 ? 13.201 7.214 -11.588 1.00 89.31 207 THR A CA 1
ATOM 1661 C C . THR A 1 207 ? 12.715 5.985 -12.367 1.00 89.31 207 THR A C 1
ATOM 1663 O O . THR A 1 207 ? 12.137 5.076 -11.777 1.00 89.31 207 THR A O 1
ATOM 1666 N N . GLU A 1 208 ? 13.001 5.928 -13.670 1.00 89.12 208 GLU A N 1
ATOM 1667 C CA . GLU A 1 208 ? 12.693 4.775 -14.517 1.00 89.12 208 GLU A CA 1
ATOM 1668 C C . GLU A 1 208 ? 13.378 3.504 -14.007 1.00 89.12 208 GLU A C 1
ATOM 1670 O O . GLU A 1 208 ? 12.697 2.498 -13.812 1.00 89.12 208 GLU A O 1
ATOM 1675 N N . SER A 1 209 ? 14.697 3.530 -13.770 1.00 88.06 209 SER A N 1
ATOM 1676 C CA . SER A 1 209 ? 15.448 2.316 -13.420 1.00 88.06 209 SER A CA 1
ATOM 1677 C C . SER A 1 209 ? 14.958 1.689 -12.112 1.00 88.06 209 SER A C 1
ATOM 1679 O O . SER A 1 209 ? 14.843 0.465 -12.013 1.00 88.06 209 SER A O 1
ATOM 1681 N N . VAL A 1 210 ? 14.582 2.514 -11.133 1.00 90.31 210 VAL A N 1
ATOM 1682 C CA . VAL A 1 210 ? 14.068 2.038 -9.842 1.00 90.31 210 VAL A CA 1
ATOM 1683 C C . VAL A 1 210 ? 12.612 1.575 -9.942 1.00 90.31 210 VAL A C 1
ATOM 1685 O O . VAL A 1 210 ? 12.288 0.480 -9.482 1.00 90.31 210 VAL A O 1
ATOM 1688 N N . LEU A 1 211 ? 11.723 2.354 -10.569 1.00 91.44 211 LEU A N 1
ATOM 1689 C CA . LEU A 1 211 ? 10.295 2.007 -10.633 1.00 91.44 211 LEU A CA 1
ATOM 1690 C C . LEU A 1 211 ? 10.016 0.835 -11.593 1.00 91.44 211 LEU A C 1
ATOM 1692 O O . LEU A 1 211 ? 9.105 0.038 -11.359 1.00 91.44 211 LEU A O 1
ATOM 1696 N N . CYS A 1 212 ? 10.832 0.666 -12.639 1.00 90.56 212 CYS A N 1
ATOM 1697 C CA . CYS A 1 212 ? 10.751 -0.464 -13.571 1.00 90.56 212 CYS A CA 1
ATOM 1698 C C . CYS A 1 212 ? 10.980 -1.819 -12.879 1.00 90.56 212 CYS A C 1
ATOM 1700 O O . CYS A 1 212 ? 10.402 -2.829 -13.281 1.00 90.56 212 CYS A O 1
ATOM 1702 N N . THR A 1 213 ? 11.751 -1.836 -11.791 1.00 92.00 213 THR A N 1
ATOM 1703 C CA . THR A 1 213 ? 12.106 -3.062 -11.065 1.00 92.00 213 THR A CA 1
ATOM 1704 C C . THR A 1 213 ? 11.210 -3.341 -9.856 1.00 92.00 213 THR A C 1
ATOM 1706 O O . THR A 1 213 ? 11.545 -4.170 -9.009 1.00 92.00 213 THR A O 1
ATOM 1709 N N . HIS A 1 214 ? 10.044 -2.694 -9.761 1.00 94.44 214 HIS A N 1
ATOM 1710 C CA . HIS A 1 214 ? 9.036 -3.017 -8.751 1.00 94.44 214 HIS A CA 1
ATOM 1711 C C . HIS A 1 214 ? 8.518 -4.456 -8.885 1.00 94.44 214 HIS A C 1
ATOM 1713 O O . HIS A 1 214 ? 8.377 -4.993 -9.986 1.00 94.44 214 HIS A O 1
ATOM 1719 N N . SER A 1 215 ? 8.190 -5.080 -7.749 1.00 95.00 215 SER A N 1
ATOM 1720 C CA . SER A 1 215 ? 7.860 -6.508 -7.679 1.00 95.00 215 SER A CA 1
ATOM 1721 C C . SER A 1 215 ? 6.672 -6.910 -8.560 1.00 95.00 215 SER A C 1
ATOM 1723 O O . SER A 1 215 ? 6.688 -7.982 -9.153 1.00 95.00 215 SER A O 1
ATOM 1725 N N . GLU A 1 216 ? 5.648 -6.058 -8.680 1.00 94.12 216 GLU A N 1
ATOM 1726 C CA . GLU A 1 216 ? 4.491 -6.271 -9.559 1.00 94.12 216 GLU A CA 1
ATOM 1727 C C . GLU A 1 216 ? 4.913 -6.342 -11.026 1.00 94.12 216 GLU A C 1
ATOM 1729 O O . GLU A 1 216 ? 4.465 -7.229 -11.749 1.00 94.12 216 GLU A O 1
ATOM 1734 N N . ARG A 1 217 ? 5.799 -5.437 -11.460 1.00 94.06 217 ARG A N 1
ATOM 1735 C CA . ARG A 1 217 ? 6.266 -5.381 -12.849 1.00 94.06 217 ARG A CA 1
ATOM 1736 C C . ARG A 1 217 ? 7.135 -6.577 -13.184 1.00 94.06 217 ARG A C 1
ATOM 1738 O O . ARG A 1 217 ? 6.945 -7.160 -14.246 1.00 94.06 217 ARG A O 1
ATOM 1745 N N . LEU A 1 218 ? 8.026 -6.985 -12.279 1.00 96.00 218 LEU A N 1
ATOM 1746 C CA . LEU A 1 218 ? 8.833 -8.196 -12.463 1.00 96.00 218 LEU A CA 1
ATOM 1747 C C . LEU A 1 218 ? 7.947 -9.446 -12.552 1.00 96.00 218 LEU A C 1
ATOM 1749 O O . LEU A 1 218 ? 8.133 -10.258 -13.456 1.00 96.00 218 LEU A O 1
ATOM 1753 N N . ALA A 1 219 ? 6.938 -9.556 -11.682 1.00 95.12 219 ALA A N 1
ATOM 1754 C CA . ALA A 1 219 ? 6.011 -10.683 -11.684 1.00 95.12 219 ALA A CA 1
ATOM 1755 C C . ALA A 1 219 ? 5.172 -10.754 -12.973 1.00 95.12 219 ALA A C 1
ATOM 1757 O O . ALA A 1 219 ? 5.024 -11.827 -13.546 1.00 95.12 219 ALA A O 1
ATOM 1758 N N . ILE A 1 220 ? 4.669 -9.622 -13.478 1.00 93.56 220 ILE A N 1
ATOM 1759 C CA . ILE A 1 220 ? 3.939 -9.570 -14.759 1.00 93.56 220 ILE A CA 1
ATOM 1760 C C . ILE A 1 220 ? 4.877 -9.865 -15.931 1.00 93.56 220 ILE A C 1
ATOM 1762 O O . ILE A 1 220 ? 4.545 -10.635 -16.828 1.00 93.56 220 ILE A O 1
ATOM 1766 N N . THR A 1 221 ? 6.075 -9.286 -15.912 1.00 94.25 221 THR A N 1
ATOM 1767 C CA . THR A 1 221 ? 7.070 -9.470 -16.971 1.00 94.25 221 THR A CA 1
ATOM 1768 C C . THR A 1 221 ? 7.492 -10.928 -17.109 1.00 94.25 221 THR A C 1
ATOM 1770 O O . THR A 1 221 ? 7.684 -11.399 -18.229 1.00 94.25 221 THR A O 1
ATOM 1773 N N . TYR A 1 222 ? 7.590 -11.658 -15.996 1.00 94.75 222 TYR A N 1
ATOM 1774 C CA . TYR A 1 222 ? 7.855 -13.092 -16.015 1.00 94.75 222 TYR A CA 1
ATOM 1775 C C . TYR A 1 222 ? 6.853 -13.857 -16.892 1.00 94.75 222 TYR A C 1
ATOM 1777 O O . TYR A 1 222 ? 7.266 -14.739 -17.644 1.00 94.75 222 TYR A O 1
ATOM 1785 N N . HIS A 1 223 ? 5.564 -13.499 -16.860 1.00 93.19 223 HIS A N 1
ATOM 1786 C CA . HIS A 1 223 ? 4.543 -14.127 -17.710 1.00 93.19 223 HIS A CA 1
ATOM 1787 C C . HIS A 1 223 ? 4.726 -13.806 -19.193 1.00 93.19 223 HIS A C 1
ATOM 1789 O O . HIS A 1 223 ? 4.529 -14.674 -20.038 1.00 93.19 223 HIS A O 1
ATOM 1795 N N . PHE A 1 224 ? 5.182 -12.598 -19.531 1.00 91.38 224 PHE A N 1
ATOM 1796 C CA . PHE A 1 224 ? 5.491 -12.224 -20.918 1.00 91.38 224 PHE A CA 1
ATOM 1797 C C . PHE A 1 224 ? 6.760 -12.874 -21.483 1.00 91.38 224 PHE A C 1
ATOM 1799 O O . PHE A 1 224 ? 7.050 -12.708 -22.669 1.00 91.38 224 PHE A O 1
ATOM 1806 N N . LEU A 1 225 ? 7.534 -13.572 -20.650 1.00 92.25 225 LEU A N 1
ATOM 1807 C CA . LEU A 1 225 ? 8.689 -14.371 -21.065 1.00 92.25 225 LEU A CA 1
ATOM 1808 C C . LEU A 1 225 ? 8.365 -15.850 -21.277 1.00 92.25 225 LEU A C 1
ATOM 1810 O O . LEU A 1 225 ? 9.250 -16.604 -21.688 1.00 92.25 225 LEU A O 1
ATOM 1814 N N . GLN A 1 226 ? 7.145 -16.276 -20.957 1.00 90.75 226 GLN A N 1
ATOM 1815 C CA . GLN A 1 226 ? 6.718 -17.651 -21.175 1.00 90.75 226 GLN A CA 1
ATOM 1816 C C . GLN A 1 226 ? 6.262 -17.828 -22.623 1.00 90.75 226 GLN A C 1
ATOM 1818 O O . GLN A 1 226 ? 5.638 -16.937 -23.194 1.00 90.75 226 GLN A O 1
ATOM 1823 N N . GLU A 1 227 ? 6.576 -18.984 -23.207 1.00 84.69 227 GLU A N 1
ATOM 1824 C CA . GLU A 1 227 ? 6.114 -19.352 -24.552 1.00 84.69 227 GLU A CA 1
ATOM 1825 C C . GLU A 1 227 ? 4.604 -19.617 -24.572 1.00 84.69 227 GLU A C 1
ATOM 1827 O O . GLU A 1 227 ? 3.904 -19.256 -25.514 1.00 84.69 227 GLU A O 1
ATOM 1832 N N . GLU A 1 228 ? 4.095 -20.229 -23.502 1.00 83.81 228 GLU A N 1
ATOM 1833 C CA . GLU A 1 228 ? 2.668 -20.423 -23.276 1.00 83.81 228 GLU A CA 1
ATOM 1834 C C . GLU A 1 228 ? 2.107 -19.245 -22.480 1.00 83.81 228 GLU A C 1
ATOM 1836 O O . GLU A 1 228 ? 2.463 -19.035 -21.317 1.00 83.81 228 GLU A O 1
ATOM 1841 N N . HIS A 1 229 ? 1.195 -18.496 -23.095 1.00 79.75 229 HIS A N 1
ATOM 1842 C CA . HIS A 1 229 ? 0.501 -17.403 -22.426 1.00 79.75 229 HIS A CA 1
ATOM 1843 C C . HIS A 1 229 ? -0.722 -17.934 -21.666 1.00 79.75 229 HIS A C 1
ATOM 1845 O O . HIS A 1 229 ? -1.582 -18.582 -22.273 1.00 79.75 229 HIS A O 1
ATOM 1851 N N . PRO A 1 230 ? -0.829 -17.683 -20.348 1.00 77.31 230 PRO A N 1
ATOM 1852 C CA . PRO A 1 230 ? -1.985 -18.123 -19.583 1.00 77.31 230 PRO A CA 1
ATOM 1853 C C . PRO A 1 230 ? -3.235 -17.328 -19.989 1.00 77.31 230 PRO A C 1
ATOM 1855 O O . PRO A 1 230 ? -3.149 -16.169 -20.391 1.00 77.31 230 PRO A O 1
ATOM 1858 N N . SER A 1 231 ? -4.416 -17.933 -19.833 1.00 82.31 231 SER A N 1
ATOM 1859 C CA . SER A 1 231 ? -5.698 -17.250 -20.076 1.00 82.31 231 SER A CA 1
ATOM 1860 C C . SER A 1 231 ? -5.979 -16.124 -19.077 1.00 82.31 231 SER A C 1
ATOM 1862 O O . SER A 1 231 ? -6.787 -15.243 -19.360 1.00 82.31 231 SER A O 1
ATOM 1864 N N . PHE A 1 232 ? -5.319 -16.143 -17.916 1.00 86.06 232 PHE A N 1
ATOM 1865 C CA . PHE A 1 232 ? -5.340 -15.067 -16.934 1.00 86.06 232 PHE A CA 1
ATOM 1866 C C . PHE A 1 232 ? -3.997 -14.983 -16.200 1.00 86.06 232 PHE A C 1
ATOM 1868 O O . PHE A 1 232 ? -3.354 -15.998 -15.941 1.00 86.06 232 PHE A O 1
ATOM 1875 N N . ILE A 1 233 ? -3.590 -13.770 -15.826 1.00 89.50 233 ILE A N 1
ATOM 1876 C CA . ILE A 1 233 ? -2.429 -13.530 -14.962 1.00 89.50 233 ILE A CA 1
ATOM 1877 C C . ILE A 1 233 ? -2.946 -12.999 -13.629 1.00 89.50 233 ILE A C 1
ATOM 1879 O O . ILE A 1 233 ? -3.603 -11.959 -13.586 1.00 89.50 233 ILE A O 1
ATOM 1883 N N . GLN A 1 234 ? -2.627 -13.690 -12.535 1.00 90.94 234 GLN A N 1
ATOM 1884 C CA . GLN A 1 234 ? -2.944 -13.231 -11.186 1.00 90.94 234 GLN A CA 1
ATOM 1885 C C . GLN A 1 234 ? -1.670 -12.811 -10.454 1.00 90.94 234 GLN A C 1
ATOM 1887 O O . GLN A 1 234 ? -0.745 -13.607 -10.278 1.00 90.94 234 GLN A O 1
ATOM 1892 N N . ILE A 1 235 ? -1.650 -11.561 -9.988 1.00 93.06 235 ILE A N 1
ATOM 1893 C CA . ILE A 1 235 ? -0.596 -11.015 -9.130 1.00 93.06 235 ILE A CA 1
ATOM 1894 C C . ILE A 1 235 ? -1.211 -10.652 -7.782 1.00 93.06 235 ILE A C 1
ATOM 1896 O O . ILE A 1 235 ? -2.157 -9.871 -7.717 1.00 93.06 235 ILE A O 1
ATOM 1900 N N . THR A 1 236 ? -0.655 -11.190 -6.700 1.00 93.44 236 THR A N 1
ATOM 1901 C CA . THR A 1 236 ? -1.045 -10.836 -5.327 1.00 93.44 236 THR A CA 1
ATOM 1902 C C . THR A 1 236 ? 0.095 -10.077 -4.664 1.00 93.44 236 THR A C 1
ATOM 1904 O O . THR A 1 236 ? 1.251 -10.428 -4.871 1.00 93.44 236 THR A O 1
ATOM 1907 N N . LYS A 1 237 ? -0.196 -9.048 -3.862 1.00 91.25 237 LYS A N 1
ATOM 1908 C CA . LYS A 1 237 ? 0.818 -8.257 -3.148 1.00 91.25 237 LYS A CA 1
ATOM 1909 C C . LYS A 1 237 ? 0.431 -8.085 -1.683 1.00 91.25 237 LYS A C 1
ATOM 1911 O O . LYS A 1 237 ? -0.746 -7.931 -1.372 1.00 91.25 237 LYS A O 1
ATOM 1916 N N . ASN A 1 238 ? 1.419 -8.086 -0.789 1.00 90.00 238 ASN A N 1
ATOM 1917 C CA . ASN A 1 238 ? 1.206 -7.851 0.648 1.00 90.00 238 ASN A CA 1
ATOM 1918 C C . ASN A 1 238 ? 1.019 -6.369 1.011 1.00 90.00 238 ASN A C 1
ATOM 1920 O O . ASN A 1 238 ? 0.586 -6.051 2.114 1.00 90.00 238 ASN A O 1
ATOM 1924 N N . LEU A 1 239 ? 1.361 -5.465 0.097 1.00 86.56 239 LEU A N 1
ATOM 1925 C CA . LEU A 1 239 ? 1.181 -4.024 0.219 1.00 86.56 239 LEU A CA 1
ATOM 1926 C C . LEU A 1 239 ? 0.228 -3.532 -0.870 1.00 86.56 239 LEU A C 1
ATOM 1928 O O . LEU A 1 239 ? 0.012 -4.202 -1.881 1.00 86.56 239 LEU A O 1
ATOM 1932 N N . ARG A 1 240 ? -0.302 -2.320 -0.701 1.00 85.75 240 ARG A N 1
ATOM 1933 C CA . ARG A 1 240 ? -1.046 -1.649 -1.769 1.00 85.75 240 ARG A CA 1
ATOM 1934 C C . ARG A 1 240 ? -0.138 -1.439 -2.987 1.00 85.75 240 ARG A C 1
ATOM 1936 O O . ARG A 1 240 ? 1.019 -1.047 -2.833 1.00 85.75 240 ARG A O 1
ATOM 1943 N N . ILE A 1 241 ? -0.673 -1.696 -4.182 1.00 88.31 241 ILE A N 1
ATOM 1944 C CA . ILE A 1 241 ? 0.028 -1.432 -5.444 1.00 88.31 241 ILE A CA 1
ATOM 1945 C C . ILE A 1 241 ? 0.397 0.052 -5.546 1.00 88.31 241 ILE A C 1
ATOM 1947 O O . ILE A 1 241 ? -0.391 0.928 -5.174 1.00 88.31 241 ILE A O 1
ATOM 1951 N N . CYS A 1 242 ? 1.607 0.325 -6.031 1.00 90.50 242 CYS A N 1
ATOM 1952 C CA . CYS A 1 242 ? 2.061 1.691 -6.262 1.00 90.50 242 CYS A CA 1
ATOM 1953 C C . CYS A 1 242 ? 1.263 2.337 -7.412 1.00 90.50 242 CYS A C 1
ATOM 1955 O O . CYS A 1 242 ? 0.906 1.649 -8.364 1.00 90.50 242 CYS A O 1
ATOM 1957 N N . GLY A 1 243 ? 0.964 3.639 -7.349 1.00 90.25 243 GLY A N 1
ATOM 1958 C CA . GLY A 1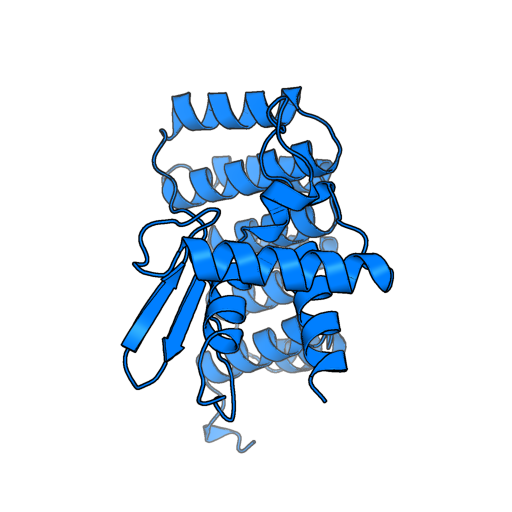 243 ? 0.154 4.308 -8.382 1.00 90.25 243 GLY A CA 1
ATOM 1959 C C . GLY A 1 243 ? 0.791 4.255 -9.773 1.00 90.25 243 GLY A C 1
ATOM 1960 O O . GLY A 1 243 ? 0.117 3.923 -10.741 1.00 90.25 243 GLY A O 1
ATOM 1961 N N . ASP A 1 244 ? 2.106 4.457 -9.853 1.00 92.50 244 ASP A N 1
ATOM 1962 C CA . ASP A 1 244 ? 2.898 4.296 -11.082 1.00 92.50 244 ASP A CA 1
ATOM 1963 C C . ASP A 1 244 ? 2.842 2.854 -11.640 1.00 92.50 244 ASP A C 1
ATOM 1965 O O . ASP A 1 244 ? 2.756 2.621 -12.843 1.00 92.50 244 ASP A O 1
ATOM 1969 N N . CYS A 1 245 ? 2.805 1.850 -10.760 1.00 92.69 245 CYS A N 1
ATOM 1970 C CA . CYS A 1 245 ? 2.642 0.446 -11.125 1.00 92.69 245 CYS A CA 1
ATOM 1971 C C . CYS A 1 245 ? 1.236 0.191 -11.670 1.00 92.69 245 CYS A C 1
ATOM 1973 O O . CYS A 1 245 ? 1.087 -0.510 -12.661 1.00 92.69 245 CYS A O 1
ATOM 1975 N N . LEU A 1 246 ? 0.210 0.755 -11.027 1.00 90.38 246 LEU A N 1
ATOM 1976 C CA . LEU A 1 246 ? -1.183 0.595 -11.432 1.00 90.38 246 LEU A CA 1
ATOM 1977 C C . LEU A 1 246 ? -1.435 1.197 -12.822 1.00 90.38 246 LEU A C 1
ATOM 1979 O O . LEU A 1 246 ? -2.047 0.538 -13.659 1.00 90.38 246 LEU A O 1
ATOM 1983 N N . ILE A 1 247 ? -0.914 2.401 -13.083 1.00 90.62 247 ILE A N 1
ATOM 1984 C CA . ILE A 1 247 ? -0.982 3.048 -14.403 1.00 90.62 247 ILE A CA 1
ATOM 1985 C C . ILE A 1 247 ? -0.252 2.196 -15.444 1.00 90.62 247 ILE A C 1
ATOM 1987 O O . ILE A 1 247 ? -0.815 1.887 -16.491 1.00 90.62 247 ILE A O 1
ATOM 1991 N N . TRP A 1 248 ? 0.970 1.755 -15.137 1.00 92.00 248 TRP A N 1
ATOM 1992 C CA . TRP A 1 248 ? 1.739 0.882 -16.023 1.00 92.00 248 TRP A CA 1
ATOM 1993 C C . TRP A 1 248 ? 0.981 -0.398 -16.376 1.00 92.00 248 TRP A C 1
ATOM 1995 O O . TRP A 1 248 ? 0.905 -0.752 -17.548 1.00 92.00 248 TRP A O 1
ATOM 2005 N N . VAL A 1 249 ? 0.362 -1.058 -15.390 1.00 90.06 249 VAL A N 1
ATOM 2006 C CA . VAL A 1 249 ? -0.442 -2.268 -15.621 1.00 90.06 249 VAL A CA 1
ATOM 2007 C C . VAL A 1 249 ? -1.634 -1.968 -16.523 1.00 90.06 249 VAL A C 1
ATOM 2009 O O . VAL A 1 249 ? -1.866 -2.730 -17.455 1.00 90.06 249 VAL A O 1
ATOM 2012 N N . SER A 1 250 ? -2.348 -0.859 -16.300 1.00 87.00 250 SER A N 1
ATOM 2013 C CA . SER A 1 250 ? -3.465 -0.453 -17.166 1.00 87.00 250 SER A CA 1
ATOM 2014 C C . SER A 1 250 ? -3.021 -0.336 -18.622 1.00 87.00 250 SER A C 1
ATOM 2016 O O . SER A 1 250 ? -3.611 -0.962 -19.494 1.00 87.00 250 SER A O 1
ATOM 2018 N N . ILE A 1 251 ? -1.924 0.381 -18.884 1.00 87.44 251 ILE A N 1
ATOM 2019 C CA . ILE A 1 251 ? -1.448 0.613 -20.254 1.00 87.44 251 ILE A CA 1
ATOM 2020 C C . ILE A 1 251 ? -0.964 -0.689 -20.905 1.00 87.44 251 ILE A C 1
ATOM 2022 O O . ILE A 1 251 ? -1.168 -0.900 -22.099 1.00 87.44 251 ILE A O 1
ATOM 2026 N N . VAL A 1 252 ? -0.309 -1.564 -20.137 1.00 85.56 252 VAL A N 1
ATOM 2027 C CA . VAL A 1 252 ? 0.139 -2.875 -20.623 1.00 85.56 252 VAL A CA 1
ATOM 2028 C C . VAL A 1 252 ? -1.048 -3.753 -21.013 1.00 85.56 252 VAL A C 1
ATOM 2030 O O . VAL A 1 252 ? -0.998 -4.392 -22.061 1.00 85.56 252 VAL A O 1
ATOM 2033 N N . LEU A 1 253 ? -2.106 -3.780 -20.198 1.00 75.94 253 LEU A N 1
ATOM 2034 C CA . LEU A 1 253 ? -3.286 -4.610 -20.448 1.00 75.94 253 LEU A CA 1
ATOM 2035 C C . LEU A 1 253 ? -4.154 -4.065 -21.587 1.00 75.94 253 LEU A C 1
ATOM 2037 O O . LEU A 1 253 ? -4.558 -4.849 -22.440 1.00 75.94 253 LEU A O 1
ATOM 2041 N N . ASP A 1 254 ? -4.349 -2.746 -21.672 1.00 72.62 254 ASP A N 1
ATOM 2042 C CA . ASP A 1 254 ? -5.112 -2.099 -22.755 1.00 72.62 254 ASP A CA 1
ATOM 2043 C C . ASP A 1 254 ? -4.472 -2.297 -24.141 1.00 72.62 254 ASP A C 1
ATOM 2045 O O . ASP A 1 254 ? -5.109 -2.089 -25.170 1.00 72.62 254 ASP A O 1
ATOM 2049 N N . ARG A 1 255 ? -3.188 -2.672 -24.183 1.00 60.19 255 ARG A N 1
ATOM 2050 C CA . ARG A 1 255 ? -2.416 -2.901 -25.416 1.00 60.19 255 ARG A CA 1
ATOM 2051 C C . ARG A 1 255 ? -2.137 -4.372 -25.712 1.00 60.19 255 ARG A C 1
ATOM 2053 O O . ARG A 1 255 ? -1.544 -4.670 -26.746 1.00 60.19 255 ARG A O 1
ATOM 2060 N N . ALA A 1 256 ? -2.501 -5.268 -24.797 1.00 55.00 256 ALA A N 1
ATOM 2061 C CA . ALA A 1 256 ? -2.411 -6.713 -24.992 1.00 55.00 256 ALA A CA 1
ATOM 2062 C C . ALA A 1 256 ? -3.672 -7.293 -25.668 1.00 55.00 256 ALA A C 1
ATOM 2064 O O . ALA A 1 256 ? -3.641 -8.443 -26.106 1.00 55.00 256 ALA A O 1
ATOM 2065 N N . SER A 1 257 ? -4.752 -6.505 -25.745 1.00 39.19 257 SER A N 1
ATOM 2066 C CA . SER A 1 257 ? -5.997 -6.770 -26.486 1.00 39.19 257 SER A CA 1
ATOM 2067 C C . SER A 1 257 ? -5.980 -6.177 -27.889 1.00 39.19 257 SER A C 1
ATOM 2069 O O . SER A 1 257 ? -6.511 -6.839 -28.806 1.00 39.19 257 SER A O 1
#

pLDDT: mean 92.14, std 8.35, range [39.19, 98.62]

InterPro domains:
  IPR002885 Pentatricopeptide repeat [PF01535] (9-36)
  IPR002885 Pentatricopeptide repeat [PS51375] (7-41)
  IPR002885 Pentatricopeptide repeat [TIGR00756] (9-36)
  IPR011990 Tetratricopeptide-like helical domain superfamily [G3DSA:1.25.40.10] (3-153)
  IPR032867 DYW domain [PF14432] (189-248)
  IPR046960 Pentatricopeptide repeat-containing protein At4g14850-like, plant [PTHR47926] (7-176)

Radius of gyration: 19.82 Å; Cα contacts (8 Å, |Δi|>4): 315; chains: 1; bounding box: 54×42×49 Å

Foldseek 3Di:
DDPVPDDPVNLLVVLVVCLVVVNLVVNVVSLVPDPDQDLSNLLSNLLSCLSNVVNVVLVVSQVVCVVPHQHDLSSLLSNLQSCLQVLVLVSLVVSLVVSCVRPVVVLLSNLSSLLSNLLSCVLVVNNVVSVVSVVVNCVRRNDDHDFKWKWWDDPRDIDIFGQVDDPDPCSVVLLVQLVVLLVVVVVVPQDQRSSLDSHDDDPPDDSCSRVSRHNLSSQVSVQVPDPDHDPDIDMDIPDDDGPSRVVSVVVVVVVVD

Solvent-accessible surface area (backbone atoms only — not comparable to full-atom values): 14530 Å² total; per-residue (Å²): 131,69,82,93,68,71,44,74,64,50,53,38,53,51,31,49,50,22,37,76,67,72,36,60,70,59,34,51,54,56,58,66,71,49,87,79,73,47,74,66,49,50,33,36,50,22,32,24,26,10,67,71,65,40,48,70,59,30,49,50,53,49,57,62,45,48,77,80,41,87,76,57,68,65,37,52,46,26,40,30,53,22,24,38,76,70,51,34,45,71,57,23,51,55,47,47,56,52,44,54,72,76,41,70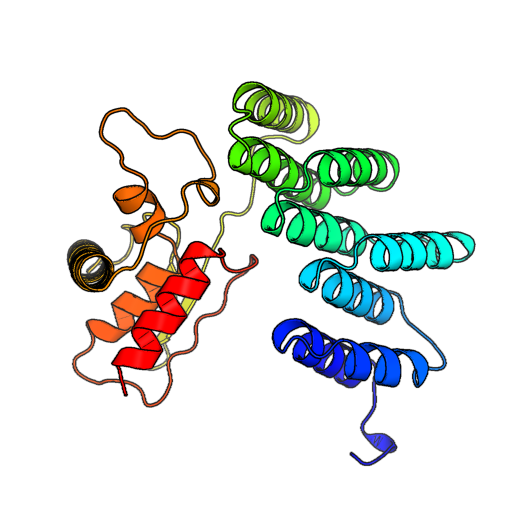,83,41,54,71,57,52,54,54,42,41,51,36,40,21,36,12,27,37,37,73,67,36,58,67,60,18,48,52,41,50,52,50,40,39,74,77,73,45,82,91,68,86,74,65,40,21,36,35,70,58,98,91,42,81,46,81,26,35,59,70,57,64,87,52,95,62,28,70,59,33,54,54,49,32,49,51,54,49,57,56,40,42,78,70,71,56,75,82,54,64,48,71,41,84,63,86,75,57,96,90,52,50,66,60,67,58,62,51,30,29,17,63,48,45,54,54,32,48,51,75,72,45,92,72,73,69,99,69,88,63,77,47,58,84,50,83,81,51,68,59,55,53,53,50,49,50,58,54,54,72,69,74,113

Secondary structure (DSSP, 8-state):
--GGG--HHHHHHHHHHHHHHT-HHHHHHHHHH-SS--HHHHHHHHHHHHHTT-HHHHHHHHHHHHTTS---HHHHHHHHHHHHHTT-HHHHHHHHHHHHHH-TT-HHHHHHHHHHHHHHHHHTT-HHHHHHHHHHHHHHT-S--PPPEEEEEETTEEEEEETT---STTHHHHHHHHHHHHHHHHHTTPPP-GGG-SSPPPTT--HHHHHHT-HHHHHHHHHHT-SSPPS---EEESSPPPHHHHHHHHHHHHTT-

Organism: NCBI:txid392033

Nearest PDB structures (foldseek):
  2q7f-assembly2_B  TM=5.304E-01  e=1.106E-01  Bacillus subtilis
  3as5-assembly2_B  TM=4.459E-01  e=5.703E-02  Paramagnetospirillum magneticum AMB-1
  6q6h-assembly1_J  TM=5.921E-01  e=5.531E-01  Homo sapiens
  4kvm-assembly1_A  TM=4.180E-01  e=2.359E-01  Schizosaccharomyces pombe 972h-
  3zgq-assembly1_A  TM=2.970E-01  e=2.047E-01  Homo sapiens

Sequence (257 aa):
MPDHLRNEITYICVLNACSHSGLLDQAHSIFNEISQKSKKIIAAMVDCLSRLYIFDEAQKLIDDYEKSNPPSSVMYMAILSGARNSRQYILSQKIYDRMTMLFSNEKEALMSGSVLLGNTYLSIGDHEQAENVRLNRIKELGTKIQPGVSWTEFKGEILEFKANDRRHPRSEEIHAKAKYISDVLIKHGHEYDASWKTRPLDEDETTESVLCTHSERLAITYHFLQEEHPSFIQITKNLRICGDCLIWVSIVLDRAS

Mean predicted aligned error: 4.95 Å